Protein AF-0000000084653951 (afdb_homodimer)

Solvent-accessible surface area (backbone atoms only — not comparable to full-atom values): 10694 Å² total; per-residue (Å²): 113,64,66,54,44,32,49,71,74,54,22,77,70,63,69,69,48,72,42,55,50,50,48,52,52,44,42,50,29,46,23,50,24,45,43,27,46,52,52,22,75,45,40,79,51,66,70,61,22,50,53,31,44,50,52,20,52,52,32,48,52,50,34,49,55,52,50,51,51,34,51,75,68,59,53,41,58,86,81,60,61,42,56,60,53,46,55,50,23,50,53,46,33,50,47,51,51,57,60,68,73,105,111,66,68,55,42,30,48,70,75,54,21,78,69,62,71,69,47,71,42,56,50,50,49,51,52,42,43,50,29,46,22,49,24,46,43,27,46,53,52,21,75,47,40,82,52,66,69,60,24,51,51,31,43,50,52,19,53,53,31,49,53,51,36,49,55,50,50,52,50,34,50,77,67,58,54,40,60,86,79,60,60,43,57,61,53,46,55,51,23,50,52,45,31,51,48,51,51,57,58,69,73,102

Structure (mmCIF, N/CA/C/O backbone):
data_AF-0000000084653951-model_v1
#
loop_
_entity.id
_entity.type
_entity.pdbx_description
1 polymer 'Spore coat protein F'
#
loop_
_atom_site.group_PDB
_atom_site.id
_atom_site.type_symbol
_atom_site.label_atom_id
_atom_site.label_alt_id
_atom_site.label_comp_id
_atom_site.label_asym_id
_atom_site.label_entity_id
_atom_site.label_seq_id
_atom_site.pdbx_PDB_ins_code
_atom_site.Cartn_x
_atom_site.Cartn_y
_atom_site.Cartn_z
_atom_site.occupancy
_atom_site.B_iso_or_equiv
_atom_site.auth_seq_id
_atom_site.auth_comp_id
_atom_site.auth_asym_id
_atom_site.auth_atom_id
_atom_site.pdbx_PDB_model_num
ATOM 1 N N . MET A 1 1 ? -28.859 20.969 34.375 1 43.06 1 MET A N 1
ATOM 2 C CA . MET A 1 1 ? -28.547 19.859 33.469 1 43.06 1 MET A CA 1
ATOM 3 C C . MET A 1 1 ? -28.141 20.359 32.094 1 43.06 1 MET A C 1
ATOM 5 O O . MET A 1 1 ? -27.422 19.672 31.359 1 43.06 1 MET A O 1
ATOM 9 N N . ALA A 1 2 ? -28.766 21.469 31.625 1 53.59 2 ALA A N 1
ATOM 10 C CA . ALA A 1 2 ? -28.422 22.094 30.344 1 53.59 2 ALA A CA 1
ATOM 11 C C . ALA A 1 2 ? -26.984 22.625 30.344 1 53.59 2 ALA A C 1
ATOM 13 O O . ALA A 1 2 ? -26.281 22.531 29.344 1 53.59 2 ALA A O 1
ATOM 14 N N . SER A 1 3 ? -26.594 23.312 31.453 1 52.56 3 SER A N 1
ATOM 15 C CA . SER A 1 3 ? -25.25 23.875 31.5 1 52.56 3 SER A CA 1
ATOM 16 C C . SER A 1 3 ? -24.188 22.781 31.375 1 52.56 3 SER A C 1
ATOM 18 O O . SER A 1 3 ? -23.125 23.016 30.797 1 52.56 3 SER A O 1
ATOM 20 N N . ILE A 1 4 ? -24.297 21.609 32.062 1 50.41 4 ILE A N 1
ATOM 21 C CA . ILE A 1 4 ? -23.312 20.531 31.953 1 50.41 4 ILE A CA 1
ATOM 22 C C . ILE A 1 4 ? -23.359 19.953 30.547 1 50.41 4 ILE A C 1
ATOM 24 O O . ILE A 1 4 ? -22.312 19.703 29.938 1 50.41 4 ILE A O 1
ATOM 28 N N . LEU A 1 5 ? -24.516 19.641 30.125 1 51.78 5 LEU A N 1
ATOM 29 C CA . LEU A 1 5 ? -24.594 19.156 28.75 1 51.78 5 LEU A CA 1
ATOM 30 C C . LEU A 1 5 ? -23.969 20.156 27.781 1 51.78 5 LEU A C 1
ATOM 32 O O . LEU A 1 5 ? -23.266 19.766 26.844 1 51.78 5 LEU A O 1
ATOM 36 N N . GLU A 1 6 ? -24.391 21.438 27.906 1 54.22 6 GLU A N 1
ATOM 37 C CA . GLU A 1 6 ? -23.703 22.453 27.125 1 54.22 6 GLU A CA 1
ATOM 38 C C . GLU A 1 6 ? -22.203 22.422 27.359 1 54.22 6 GLU A C 1
ATOM 40 O O . GLU A 1 6 ? -21.406 22.578 26.438 1 54.22 6 GLU A O 1
ATOM 45 N N . ASN A 1 7 ? -21.656 22.422 28.531 1 50.72 7 ASN A N 1
ATOM 46 C CA . ASN A 1 7 ? -20.25 22.25 28.859 1 50.72 7 ASN A CA 1
ATOM 47 C C . ASN A 1 7 ? -19.719 20.906 28.344 1 50.72 7 ASN A C 1
ATOM 49 O O . ASN A 1 7 ? -18.562 20.812 27.953 1 50.72 7 ASN A O 1
ATOM 53 N N . ILE A 1 8 ? -20.203 19.766 28.547 1 50.25 8 ILE A N 1
ATOM 54 C CA . ILE A 1 8 ? -19.859 18.469 28 1 50.25 8 ILE A CA 1
ATOM 55 C C . ILE A 1 8 ? -20.156 18.422 26.5 1 50.25 8 ILE A C 1
ATOM 57 O O . ILE A 1 8 ? -19.359 17.938 25.703 1 50.25 8 ILE A O 1
ATOM 61 N N . PHE A 1 9 ? -21.328 18.422 26.031 1 52.56 9 PHE A N 1
ATOM 62 C CA . PHE A 1 9 ? -21.719 18.5 24.625 1 52.56 9 PHE A CA 1
ATOM 63 C C . PHE A 1 9 ? -21.469 19.891 24.062 1 52.56 9 PHE A C 1
ATOM 65 O O . PHE A 1 9 ? -21.297 20.062 22.859 1 52.56 9 PHE A O 1
ATOM 72 N N . GLY A 1 10 ? -21.984 20.984 24.609 1 46.31 10 GLY A N 1
ATOM 73 C CA . GLY A 1 10 ? -21.734 22.391 24.344 1 46.31 10 GLY A CA 1
ATOM 74 C C . GLY A 1 10 ? -20.297 22.797 24.625 1 46.31 10 GLY A C 1
ATOM 75 O O . GLY A 1 10 ? -20 24 24.766 1 46.31 10 GLY A O 1
ATOM 76 N N . GLY A 1 11 ? -19.641 22.125 25.75 1 44.22 11 GLY A N 1
ATOM 77 C CA . GLY A 1 11 ? -18.219 22.422 25.938 1 44.22 11 GLY A CA 1
ATOM 78 C C . GLY A 1 11 ? -17.516 22.859 24.672 1 44.22 11 GLY A C 1
ATOM 79 O O . GLY A 1 11 ? -17.969 22.547 23.562 1 44.22 11 GLY A O 1
ATOM 80 N N . ASN A 1 12 ? -16.891 24.016 24.656 1 42 12 ASN A N 1
ATOM 81 C CA . ASN A 1 12 ? -16.141 24.484 23.484 1 42 12 ASN A CA 1
ATOM 82 C C . ASN A 1 12 ? -15.656 23.328 22.641 1 42 12 ASN A C 1
ATOM 84 O O . ASN A 1 12 ? -14.695 22.641 23 1 42 12 ASN A O 1
ATOM 88 N N . ALA A 1 13 ? -16.438 22.375 22.281 1 47.81 13 ALA A N 1
ATOM 89 C CA . ALA A 1 13 ? -15.992 21.406 21.281 1 47.81 13 ALA A CA 1
ATOM 90 C C . ALA A 1 13 ? -14.828 21.953 20.469 1 47.81 13 ALA A C 1
ATOM 92 O O . ALA A 1 13 ? -15.008 22.828 19.625 1 47.81 13 ALA A O 1
ATOM 93 N N . ASN A 1 14 ? -13.859 22.328 21.156 1 53.56 14 ASN A N 1
ATOM 94 C CA . ASN A 1 14 ? -12.633 22.953 20.688 1 53.56 14 ASN A CA 1
ATOM 95 C C . ASN A 1 14 ? -12.336 22.578 19.234 1 53.56 14 ASN A C 1
ATOM 97 O O . ASN A 1 14 ? -12.336 21.391 18.875 1 53.56 14 ASN A O 1
ATOM 101 N N . LYS A 1 15 ? -12.969 23.422 18.312 1 66.19 15 LYS A N 1
ATOM 102 C CA . LYS A 1 15 ? -12.617 23.312 16.906 1 66.19 15 LYS A CA 1
ATOM 103 C C . LYS A 1 15 ? -11.242 22.672 16.734 1 66.19 15 LYS A C 1
ATOM 105 O O . LYS A 1 15 ? -10.281 23.062 17.406 1 66.19 15 LYS A O 1
ATOM 110 N N . PRO A 1 16 ? -11.391 21.359 16.297 1 72.94 16 PRO A N 1
ATOM 111 C CA . PRO A 1 16 ? -10.062 20.781 16.125 1 72.94 16 PRO A CA 1
ATOM 112 C C . PRO A 1 16 ? -9.047 21.781 15.57 1 72.94 16 PRO A C 1
ATOM 114 O O . PRO A 1 16 ? -9.414 22.672 14.805 1 72.94 16 PRO A O 1
ATOM 117 N N . THR A 1 17 ? -8.031 21.859 16.156 1 84.19 17 THR A N 1
ATOM 118 C CA . THR A 1 17 ? -6.949 22.688 15.633 1 84.19 17 THR A CA 1
ATOM 119 C C . THR A 1 17 ? -6.598 22.281 14.203 1 84.19 17 THR A C 1
ATOM 121 O O . THR A 1 17 ? -6.977 21.203 13.75 1 84.19 17 THR A O 1
ATOM 124 N N . ASP A 1 18 ? -6.07 23.141 13.43 1 86.25 18 ASP A N 1
ATOM 125 C CA . ASP A 1 18 ? -5.559 22.844 12.094 1 86.25 18 ASP A CA 1
ATOM 126 C C . ASP A 1 18 ? -4.66 21.609 12.117 1 86.25 18 ASP A C 1
ATOM 128 O O . ASP A 1 18 ? -4.691 20.781 11.195 1 86.25 18 ASP A O 1
ATOM 132 N N . GLU A 1 19 ? -3.977 21.469 13.195 1 84 19 GLU A N 1
ATOM 133 C CA . GLU A 1 19 ? -3.094 20.312 13.367 1 84 19 GLU A CA 1
ATOM 134 C C . GLU A 1 19 ? -3.893 19.016 13.445 1 84 19 GLU A C 1
ATOM 136 O O . GLU A 1 19 ? -3.533 18.016 12.812 1 84 19 GLU A O 1
ATOM 141 N N . THR A 1 20 ? -4.914 19.062 14.25 1 85 20 THR A N 1
ATOM 142 C CA . THR A 1 20 ? -5.742 17.875 14.414 1 85 20 THR A CA 1
ATOM 143 C C . THR A 1 20 ? -6.434 17.516 13.109 1 85 20 THR A C 1
ATOM 145 O O . THR A 1 20 ? -6.508 16.344 12.742 1 85 20 THR A O 1
ATOM 148 N N . ILE A 1 21 ? -6.883 18.422 12.367 1 88.56 21 ILE A N 1
ATOM 149 C CA . ILE A 1 21 ? -7.535 18.203 11.078 1 88.56 21 ILE A CA 1
ATOM 150 C C . ILE A 1 21 ? -6.527 17.656 10.078 1 88.56 21 ILE A C 1
ATOM 152 O O . ILE A 1 21 ? -6.805 16.672 9.383 1 88.56 21 ILE A O 1
ATOM 156 N N . ALA A 1 22 ? -5.348 18.25 10.023 1 87 22 ALA A N 1
ATOM 157 C CA . ALA A 1 22 ? -4.297 17.797 9.117 1 87 22 ALA A CA 1
ATOM 158 C C . ALA A 1 22 ? -3.924 16.344 9.383 1 87 22 ALA A C 1
ATOM 160 O O . ALA A 1 22 ? -3.84 15.539 8.445 1 87 22 ALA A O 1
ATOM 161 N N . TYR A 1 23 ? -3.797 16.047 10.625 1 83.5 23 TYR A N 1
ATOM 162 C CA . TYR A 1 23 ? -3.439 14.672 10.977 1 83.5 23 TYR A CA 1
ATOM 163 C C . TYR A 1 23 ? -4.527 13.695 10.555 1 83.5 23 TYR A C 1
ATOM 165 O O . TYR A 1 23 ? -4.238 12.617 10.031 1 83.5 23 TYR A O 1
ATOM 173 N N . SER A 1 24 ? -5.77 14.078 10.805 1 84.31 24 SER A N 1
ATOM 174 C CA . SER A 1 24 ? -6.891 13.211 10.453 1 84.31 24 SER A CA 1
ATOM 175 C C . SER A 1 24 ? -6.965 12.992 8.945 1 84.31 24 SER A C 1
ATOM 177 O O . SER A 1 24 ? -7.195 11.867 8.492 1 84.31 24 SER A O 1
ATOM 179 N N . LEU A 1 25 ? -6.758 14 8.219 1 89.19 25 LEU A N 1
ATOM 180 C CA . LEU A 1 25 ? -6.793 13.906 6.762 1 89.19 25 LEU A CA 1
ATOM 181 C C . LEU A 1 25 ? -5.641 13.047 6.246 1 89.19 25 LEU A C 1
ATOM 183 O O . LEU A 1 25 ? -5.824 12.227 5.344 1 89.19 25 LEU A O 1
ATOM 187 N N . LEU A 1 26 ? -4.465 13.219 6.82 1 88.81 26 LEU A N 1
ATOM 188 C CA . LEU A 1 26 ? -3.299 12.438 6.434 1 88.81 26 LEU A CA 1
ATOM 189 C C . LEU A 1 26 ? -3.492 10.969 6.781 1 88.81 26 LEU A C 1
ATOM 191 O O . LEU A 1 26 ? -3.217 10.086 5.957 1 88.81 26 LEU A O 1
ATOM 195 N N . ALA A 1 27 ? -3.969 10.758 7.961 1 84.31 27 ALA A N 1
ATOM 196 C CA . ALA A 1 27 ? -4.238 9.383 8.383 1 84.31 27 ALA A CA 1
ATOM 197 C C . ALA A 1 27 ? -5.273 8.727 7.473 1 84.31 27 ALA A C 1
ATOM 199 O O . ALA A 1 27 ? -5.125 7.562 7.09 1 84.31 27 ALA A O 1
ATOM 200 N N . GLY A 1 28 ? -6.34 9.445 7.156 1 85.94 28 GLY A N 1
ATOM 201 C CA . GLY A 1 28 ? -7.363 8.938 6.25 1 85.94 28 GLY A CA 1
ATOM 202 C C . GLY A 1 28 ? -6.828 8.609 4.871 1 85.94 28 GLY A C 1
ATOM 203 O O . GLY A 1 28 ? -7.148 7.562 4.305 1 85.94 28 GLY A O 1
ATOM 204 N N . ALA A 1 29 ? -6.043 9.492 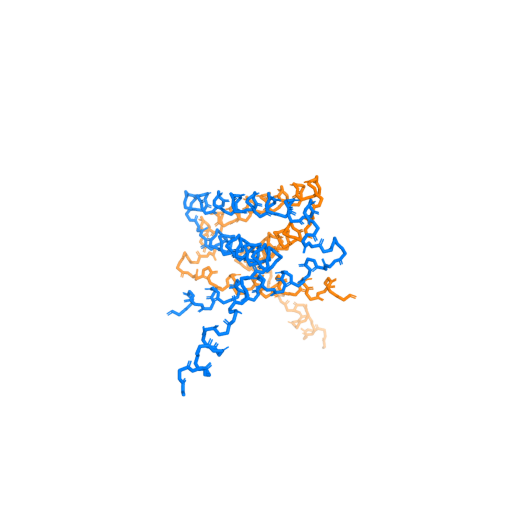4.328 1 91.12 29 ALA A N 1
ATOM 205 C CA . ALA A 1 29 ? -5.438 9.258 3.02 1 91.12 29 ALA A CA 1
ATOM 206 C C . ALA A 1 29 ? -4.5 8.055 3.059 1 91.12 29 ALA A C 1
ATOM 208 O O . ALA A 1 29 ? -4.496 7.227 2.141 1 91.12 29 ALA A O 1
ATOM 209 N N . ALA A 1 30 ? -3.717 7.949 4.102 1 87.94 30 ALA A N 1
ATOM 210 C CA . ALA A 1 30 ? -2.826 6.801 4.25 1 87.94 30 ALA A CA 1
ATOM 211 C C . ALA A 1 30 ? -3.615 5.5 4.316 1 87.94 30 ALA A C 1
ATOM 213 O O . ALA A 1 30 ? -3.248 4.512 3.676 1 87.94 30 ALA A O 1
ATOM 214 N N . ALA A 1 31 ? -4.652 5.48 5.027 1 84 31 ALA A N 1
ATOM 215 C CA . ALA A 1 31 ? -5.516 4.309 5.137 1 84 31 ALA A CA 1
ATOM 216 C C . ALA A 1 31 ? -6.133 3.951 3.787 1 84 31 ALA A C 1
ATOM 218 O O . ALA A 1 31 ? -6.176 2.779 3.408 1 84 31 ALA A O 1
ATOM 219 N N . ALA A 1 32 ? -6.613 4.926 3.102 1 89.69 32 ALA A N 1
ATOM 220 C CA . ALA A 1 32 ? -7.215 4.707 1.788 1 89.69 32 ALA A CA 1
ATOM 221 C C . ALA A 1 32 ? -6.195 4.137 0.807 1 89.69 32 ALA A C 1
ATOM 223 O O . ALA A 1 32 ? -6.496 3.193 0.071 1 89.69 32 ALA A O 1
ATOM 224 N N . ALA A 1 33 ? -4.941 4.715 0.769 1 92.75 33 ALA A N 1
ATOM 225 C CA . ALA A 1 33 ? -3.893 4.211 -0.113 1 92.75 33 ALA A CA 1
ATOM 226 C C . ALA A 1 33 ? -3.588 2.746 0.181 1 92.75 33 ALA A C 1
ATOM 228 O O . ALA A 1 33 ? -3.467 1.934 -0.739 1 92.75 33 ALA A O 1
ATOM 229 N N . THR A 1 34 ? -3.541 2.451 1.454 1 87.56 34 THR A N 1
ATOM 230 C CA . THR A 1 34 ? -3.271 1.079 1.87 1 87.56 34 THR A CA 1
ATOM 231 C C . THR A 1 34 ? -4.414 0.154 1.457 1 87.56 34 THR A C 1
ATOM 233 O O . THR A 1 34 ? -4.176 -0.949 0.959 1 87.56 34 THR A O 1
ATOM 236 N N . ALA A 1 35 ? -5.594 0.574 1.596 1 85.88 35 ALA A N 1
ATOM 237 C CA . ALA A 1 35 ? -6.762 -0.223 1.227 1 85.88 35 ALA A CA 1
ATOM 238 C C . ALA A 1 35 ? -6.793 -0.485 -0.277 1 85.88 35 ALA A C 1
ATOM 240 O O . ALA A 1 35 ? -7.043 -1.611 -0.711 1 85.88 35 ALA A O 1
ATOM 241 N N . TYR A 1 36 ? -6.551 0.573 -1.04 1 91.62 36 TYR A N 1
ATOM 242 C CA . TYR A 1 36 ? -6.559 0.407 -2.488 1 91.62 36 TYR A CA 1
ATOM 243 C C . TYR A 1 36 ? -5.414 -0.491 -2.941 1 91.62 36 TYR A C 1
ATOM 245 O O . TYR A 1 36 ? -5.574 -1.291 -3.867 1 91.62 36 TYR A O 1
ATOM 253 N N . LEU A 1 37 ? -4.227 -0.375 -2.303 1 92.56 37 LEU A N 1
ATOM 254 C CA . LEU A 1 37 ? -3.131 -1.282 -2.633 1 92.56 37 LEU A CA 1
ATOM 255 C C . LEU A 1 37 ? -3.518 -2.729 -2.348 1 92.56 37 LEU A C 1
ATOM 257 O O . LEU A 1 37 ? -3.318 -3.607 -3.189 1 92.56 37 LEU A O 1
ATOM 261 N N . THR A 1 38 ? -4.113 -2.943 -1.202 1 87.44 38 THR A N 1
ATOM 262 C CA . THR A 1 38 ? -4.531 -4.293 -0.836 1 87.44 38 THR A CA 1
ATOM 263 C C . THR A 1 38 ? -5.523 -4.848 -1.855 1 87.44 38 THR A C 1
ATOM 265 O O . THR A 1 38 ? -5.379 -5.98 -2.314 1 87.44 38 THR A O 1
ATOM 268 N N . ALA A 1 39 ? -6.52 -4.066 -2.229 1 88.69 39 ALA A N 1
ATOM 269 C CA . ALA A 1 39 ? -7.496 -4.473 -3.234 1 88.69 39 ALA A CA 1
ATOM 270 C C . ALA A 1 39 ? -6.82 -4.762 -4.57 1 88.69 39 ALA A C 1
ATOM 272 O O . ALA A 1 39 ? -7.199 -5.703 -5.273 1 88.69 39 ALA A O 1
ATOM 273 N N . THR A 1 40 ? -5.816 -3.943 -4.926 1 92.06 40 THR A N 1
ATOM 274 C CA . THR A 1 40 ? -5.062 -4.145 -6.16 1 92.06 40 THR A CA 1
ATOM 275 C C . THR A 1 40 ? -4.363 -5.5 -6.152 1 92.06 40 THR A C 1
ATOM 277 O O . THR A 1 40 ? -4.469 -6.266 -7.113 1 92.06 40 THR A O 1
ATOM 280 N N . LEU A 1 41 ? -3.762 -5.824 -5.078 1 88.19 41 LEU A N 1
ATOM 281 C CA . LEU A 1 41 ? -2.977 -7.043 -4.941 1 88.19 41 LEU A CA 1
ATOM 282 C C . LEU A 1 41 ? -3.881 -8.273 -4.891 1 88.19 41 LEU A C 1
ATOM 284 O O . LEU A 1 41 ? -3.447 -9.383 -5.203 1 88.19 41 LEU A O 1
ATOM 288 N N . ASP A 1 42 ? -5.152 -8.039 -4.629 1 85.38 42 ASP A N 1
ATOM 289 C CA . ASP A 1 42 ? -6.105 -9.141 -4.488 1 85.38 42 ASP A CA 1
ATOM 290 C C . ASP A 1 42 ? -6.863 -9.375 -5.793 1 85.38 42 ASP A C 1
ATOM 292 O O . ASP A 1 42 ? -7.637 -10.328 -5.902 1 85.38 42 ASP A O 1
ATOM 296 N N . THR A 1 43 ? -6.676 -8.508 -6.648 1 86.94 43 THR A N 1
ATOM 297 C CA . THR A 1 43 ? -7.445 -8.57 -7.887 1 86.94 43 THR A CA 1
ATOM 298 C C . THR A 1 43 ? -6.605 -9.164 -9.016 1 86.94 43 THR A C 1
ATOM 300 O O . THR A 1 43 ? -5.465 -8.742 -9.234 1 86.94 43 THR A O 1
ATOM 303 N N . VAL A 1 44 ? -7.188 -10.117 -9.727 1 82.5 44 VAL A N 1
ATOM 304 C CA . VAL A 1 44 ? -6.461 -10.773 -10.812 1 82.5 44 VAL A CA 1
ATOM 305 C C . VAL A 1 44 ? -6.922 -10.219 -12.156 1 82.5 44 VAL A C 1
ATOM 307 O O . VAL A 1 44 ? -6.219 -10.344 -13.164 1 82.5 44 VAL A O 1
ATOM 310 N N . THR A 1 45 ? -8.117 -9.602 -12.203 1 87.12 45 THR A N 1
ATOM 311 C CA . THR A 1 45 ? -8.609 -9 -13.438 1 87.12 45 THR A CA 1
ATOM 312 C C . THR A 1 45 ? -7.785 -7.77 -13.805 1 87.12 45 THR A C 1
ATOM 314 O O . THR A 1 45 ? -7.762 -6.785 -13.062 1 87.12 45 THR A O 1
ATOM 317 N N . PRO A 1 46 ? -7.188 -7.766 -15 1 90.19 46 PRO A N 1
ATOM 318 C CA . PRO A 1 46 ? -6.227 -6.715 -15.344 1 90.19 46 PRO A CA 1
ATOM 319 C C . PRO A 1 46 ? -6.852 -5.32 -15.344 1 90.19 46 PRO A C 1
ATOM 321 O O . PRO A 1 46 ? -6.238 -4.367 -14.859 1 90.19 46 PRO A O 1
ATOM 324 N N . GLU A 1 47 ? -8.016 -5.188 -15.875 1 93.94 47 GLU A N 1
ATOM 325 C CA . GLU A 1 47 ? -8.648 -3.873 -15.953 1 93.94 47 GLU A CA 1
ATOM 326 C C . GLU A 1 47 ? -8.984 -3.334 -14.57 1 93.94 47 GLU A C 1
ATOM 328 O O . GLU A 1 47 ? -8.758 -2.156 -14.281 1 93.94 47 GLU A O 1
ATOM 333 N N . LEU A 1 48 ? -9.562 -4.176 -13.75 1 93.25 48 LEU A N 1
ATOM 334 C CA . LEU A 1 48 ? -9.891 -3.773 -12.383 1 93.25 48 LEU A CA 1
ATOM 335 C C . LEU A 1 48 ? -8.625 -3.492 -11.578 1 93.25 48 LEU A C 1
ATOM 337 O O . LEU A 1 48 ? -8.578 -2.531 -10.805 1 93.25 48 LEU A O 1
ATOM 341 N N . ARG A 1 49 ? -7.605 -4.379 -11.711 1 93.12 49 ARG A N 1
ATOM 342 C CA . ARG A 1 49 ? -6.32 -4.18 -11.047 1 93.12 49 ARG A CA 1
ATOM 343 C C . ARG A 1 49 ? -5.727 -2.82 -11.398 1 93.12 49 ARG A C 1
ATOM 345 O O . ARG A 1 49 ? -5.258 -2.094 -10.523 1 93.12 49 ARG A O 1
ATOM 352 N N . ARG A 1 50 ? -5.758 -2.473 -12.664 1 95.38 50 ARG A N 1
ATOM 353 C CA . ARG A 1 50 ? -5.238 -1.189 -13.133 1 95.38 50 ARG A CA 1
ATOM 354 C C . ARG A 1 50 ? -6.016 -0.032 -12.516 1 95.38 50 ARG A C 1
ATOM 356 O O . ARG A 1 50 ? -5.426 0.958 -12.078 1 95.38 50 ARG A O 1
ATOM 363 N N . LEU A 1 51 ? -7.312 -0.141 -12.508 1 97.31 51 LEU A N 1
ATOM 364 C CA . LEU A 1 51 ? -8.164 0.907 -11.953 1 97.31 51 LEU A CA 1
ATOM 365 C C . LEU A 1 51 ? -7.859 1.119 -10.477 1 97.31 51 LEU A C 1
ATOM 367 O O . LEU A 1 51 ? -7.699 2.258 -10.023 1 97.31 51 LEU A O 1
ATOM 371 N N . LEU A 1 52 ? -7.797 0.039 -9.688 1 95.38 52 LEU A N 1
ATOM 372 C CA . LEU A 1 52 ? -7.5 0.106 -8.258 1 95.38 52 LEU A CA 1
ATOM 373 C C . LEU A 1 52 ? -6.113 0.693 -8.016 1 95.38 52 LEU A C 1
ATOM 375 O O . LEU A 1 52 ? -5.926 1.494 -7.098 1 95.38 52 LEU A O 1
ATOM 379 N N . ASN A 1 53 ? -5.113 0.324 -8.859 1 97 53 ASN A N 1
ATOM 380 C CA . ASN A 1 53 ? -3.779 0.901 -8.727 1 97 53 ASN A CA 1
ATOM 381 C C . ASN A 1 53 ? -3.779 2.395 -9.039 1 97 53 ASN A C 1
ATOM 383 O O . ASN A 1 53 ? -3.057 3.166 -8.406 1 97 53 ASN A O 1
ATOM 387 N N . ASP A 1 54 ? -4.582 2.803 -10.016 1 97.75 54 ASP A N 1
ATOM 388 C CA . ASP A 1 54 ? -4.715 4.227 -10.312 1 97.75 54 ASP A CA 1
ATOM 389 C C . ASP A 1 54 ? -5.273 4.988 -9.117 1 97.75 54 ASP A C 1
ATOM 391 O O . ASP A 1 54 ? -4.812 6.09 -8.805 1 97.75 54 ASP A O 1
ATOM 395 N N . TYR A 1 55 ? -6.262 4.445 -8.469 1 96.62 55 TYR A N 1
ATOM 396 C CA . TYR A 1 55 ? -6.793 5.062 -7.258 1 96.62 55 TYR A CA 1
ATOM 397 C C . TYR A 1 55 ? -5.727 5.129 -6.168 1 96.62 55 TYR A C 1
ATOM 399 O O . TYR A 1 55 ? -5.602 6.141 -5.473 1 96.62 55 TYR A O 1
ATOM 407 N N . THR A 1 56 ? -4.945 4.008 -5.926 1 96.38 56 THR A N 1
ATOM 408 C CA . THR A 1 56 ? -3.836 4.008 -4.977 1 96.38 56 THR A CA 1
ATOM 409 C C . THR A 1 56 ? -2.906 5.191 -5.234 1 96.38 56 THR A C 1
ATOM 411 O O . THR A 1 56 ? -2.625 5.977 -4.324 1 96.38 56 THR A O 1
ATOM 414 N N . ASN A 1 57 ? -2.533 5.367 -6.535 1 97.81 57 ASN A N 1
ATOM 415 C CA . ASN A 1 57 ? -1.595 6.426 -6.895 1 97.81 57 ASN A CA 1
ATOM 416 C C . ASN A 1 57 ? -2.203 7.809 -6.691 1 97.81 57 ASN A C 1
ATOM 418 O O . ASN A 1 57 ? -1.514 8.742 -6.27 1 97.81 57 ASN A O 1
ATOM 422 N N . GLN A 1 58 ? -3.471 7.957 -7.008 1 98 58 GLN A N 1
ATOM 423 C CA . GLN A 1 58 ? -4.152 9.227 -6.812 1 98 58 GLN A CA 1
ATOM 424 C C . GLN A 1 58 ? -4.172 9.625 -5.34 1 98 58 GLN A C 1
ATOM 426 O O . GLN A 1 58 ? -3.922 10.781 -4.996 1 98 58 GLN A O 1
ATOM 431 N N . VAL A 1 59 ? -4.457 8.672 -4.473 1 97.25 59 VAL A N 1
ATOM 432 C CA . VAL A 1 59 ? -4.523 8.93 -3.039 1 97.25 59 VAL A CA 1
ATOM 433 C C . VAL A 1 59 ? -3.125 9.242 -2.508 1 97.25 59 VAL A C 1
ATOM 435 O O . VAL A 1 59 ? -2.959 10.117 -1.652 1 97.25 59 VAL A O 1
ATOM 438 N N . ILE A 1 60 ? -2.043 8.562 -2.994 1 96.56 60 ILE A N 1
ATOM 439 C CA . ILE A 1 60 ? -0.666 8.844 -2.6 1 96.56 60 ILE A CA 1
ATOM 440 C C . ILE A 1 60 ? -0.317 10.289 -2.934 1 96.56 60 ILE A C 1
ATOM 442 O O . ILE A 1 60 ? 0.299 10.992 -2.127 1 96.56 60 ILE A O 1
ATOM 446 N N . LEU A 1 61 ? -0.723 10.727 -4.117 1 96.56 61 LEU A N 1
ATOM 447 C CA . LEU A 1 61 ? -0.465 12.102 -4.527 1 96.56 61 LEU A CA 1
ATOM 448 C C . LEU A 1 61 ? -1.181 13.086 -3.607 1 96.56 61 LEU A C 1
ATOM 450 O O . LEU A 1 61 ? -0.609 14.109 -3.221 1 96.56 61 LEU A O 1
ATOM 454 N N . GLN A 1 62 ? -2.443 12.805 -3.199 1 96.38 62 GLN A N 1
ATOM 455 C CA . GLN A 1 62 ? -3.197 13.625 -2.262 1 96.38 62 GLN A CA 1
ATOM 456 C C . GLN A 1 62 ? -2.504 13.688 -0.902 1 96.38 62 GLN A C 1
ATOM 458 O O . GLN A 1 62 ? -2.375 14.758 -0.312 1 96.38 62 GLN A O 1
ATOM 463 N N . HIS A 1 63 ? -2.07 12.547 -0.399 1 95.06 63 HIS A N 1
ATOM 464 C CA . HIS A 1 63 ? -1.335 12.469 0.858 1 95.06 63 HIS A CA 1
ATOM 465 C C . HIS A 1 63 ? -0.07 13.32 0.809 1 95.06 63 HIS A C 1
ATOM 467 O O . HIS A 1 63 ? 0.252 14.016 1.773 1 95.06 63 HIS A O 1
ATOM 473 N N . GLY A 1 64 ? 0.602 13.258 -0.352 1 93.38 64 GLY A N 1
ATOM 474 C CA . GLY A 1 64 ? 1.801 14.062 -0.52 1 93.38 64 GLY A CA 1
ATOM 475 C C . GLY A 1 64 ? 1.53 15.555 -0.466 1 93.38 64 GLY A C 1
ATOM 476 O O . GLY A 1 64 ? 2.26 16.297 0.191 1 93.38 64 GLY A O 1
ATOM 477 N N . ALA A 1 65 ? 0.509 15.969 -1.141 1 94.69 65 ALA A N 1
ATOM 478 C CA . ALA A 1 65 ? 0.143 17.391 -1.146 1 94.69 65 ALA A CA 1
ATOM 479 C C . ALA A 1 65 ? -0.238 17.859 0.254 1 94.69 65 ALA A C 1
ATOM 481 O O . ALA A 1 65 ? 0.166 18.938 0.682 1 94.69 65 ALA A O 1
ATOM 482 N N . LEU A 1 66 ? -0.97 17.031 0.955 1 93.5 66 LEU A N 1
ATOM 483 C CA . LEU A 1 66 ? -1.378 17.344 2.32 1 93.5 66 LEU A CA 1
ATOM 484 C C . LEU A 1 66 ? -0.171 17.391 3.25 1 93.5 66 LEU A C 1
ATOM 486 O O . LEU A 1 66 ? -0.088 18.266 4.117 1 93.5 66 LEU A O 1
ATOM 490 N N . SER A 1 67 ? 0.731 16.516 3.105 1 90.12 67 SER A N 1
ATOM 491 C CA . SER A 1 67 ? 1.944 16.469 3.916 1 90.12 67 SER A CA 1
ATOM 492 C C . SER A 1 67 ? 2.793 17.719 3.709 1 90.12 67 SER A C 1
ATOM 494 O O . SER A 1 67 ? 3.293 18.297 4.672 1 90.12 67 SER A O 1
ATOM 496 N N . LYS A 1 68 ? 2.924 18.062 2.465 1 90.56 68 LYS A N 1
ATOM 497 C CA . LYS A 1 68 ? 3.666 19.281 2.154 1 90.56 68 LYS A CA 1
ATOM 498 C C . LYS A 1 68 ? 3.037 20.484 2.826 1 90.56 68 LYS A C 1
ATOM 500 O O . LYS A 1 68 ? 3.736 21.297 3.443 1 90.56 68 LYS A O 1
ATOM 505 N N . LEU A 1 69 ? 1.763 20.594 2.719 1 92.25 69 LEU A N 1
ATOM 506 C CA . LEU A 1 69 ? 1.045 21.703 3.336 1 92.25 69 LEU A CA 1
ATOM 507 C C . LEU A 1 69 ? 1.247 21.703 4.848 1 92.25 69 LEU A C 1
ATOM 509 O O . LEU A 1 69 ? 1.506 22.75 5.441 1 92.25 69 LEU A O 1
ATOM 513 N N . ALA A 1 70 ? 1.09 20.547 5.465 1 90.38 70 ALA A N 1
ATOM 514 C CA . ALA A 1 70 ? 1.213 20.422 6.914 1 90.38 70 ALA A CA 1
ATOM 515 C C . ALA A 1 70 ? 2.596 20.859 7.391 1 90.38 70 ALA A C 1
ATOM 517 O O . ALA A 1 70 ? 2.723 21.516 8.422 1 90.38 70 ALA A O 1
ATOM 518 N N . VAL A 1 71 ? 3.639 20.531 6.691 1 86.62 71 VAL A N 1
ATOM 519 C CA . VAL A 1 71 ? 5.008 20.906 7.043 1 86.62 71 VAL A CA 1
ATOM 520 C C . VAL A 1 71 ? 5.195 22.406 6.871 1 86.62 71 VAL A C 1
ATOM 522 O O . VAL A 1 71 ? 5.766 23.062 7.738 1 86.62 71 VAL A O 1
ATOM 525 N N . GLU A 1 72 ? 4.68 22.922 5.773 1 89.81 72 GLU A N 1
ATOM 526 C CA . GLU A 1 72 ? 4.809 24.344 5.48 1 89.81 72 GLU A CA 1
ATOM 527 C C . GLU A 1 72 ? 4.113 25.203 6.547 1 89.81 72 GLU A C 1
ATOM 529 O O . GLU A 1 72 ? 4.594 26.281 6.898 1 89.81 72 GLU A O 1
ATOM 534 N N . LYS A 1 73 ? 3.1 24.672 7.148 1 92.06 73 LYS A N 1
ATOM 535 C CA . LYS A 1 73 ? 2.312 25.391 8.141 1 92.06 73 LYS A CA 1
ATOM 536 C C . LYS A 1 73 ? 2.791 25.078 9.555 1 92.06 73 LYS A C 1
ATOM 538 O O . LYS A 1 73 ? 2.242 25.594 10.531 1 92.06 73 LYS A O 1
ATOM 543 N N . ARG A 1 74 ? 3.721 24.172 9.695 1 86.5 74 ARG A N 1
ATOM 544 C CA . ARG A 1 74 ? 4.324 23.766 10.961 1 86.5 74 ARG A CA 1
ATOM 545 C C . ARG A 1 74 ? 3.301 23.078 11.859 1 86.5 74 ARG A C 1
ATOM 547 O O . ARG A 1 74 ? 3.291 23.281 13.07 1 86.5 74 ARG A O 1
ATOM 554 N N . TRP A 1 75 ? 2.346 22.469 11.172 1 85.12 75 TRP A N 1
ATOM 555 C CA . TRP A 1 75 ? 1.396 21.672 11.938 1 85.12 75 TRP A CA 1
ATOM 556 C C . TRP A 1 75 ? 2.035 20.359 12.406 1 85.12 75 TRP A C 1
ATOM 558 O O . TRP A 1 75 ? 1.517 19.703 13.305 1 85.12 75 TRP A O 1
ATOM 568 N N . PHE A 1 76 ? 3.035 20 11.789 1 69.44 76 PHE A N 1
ATOM 569 C CA . PHE A 1 76 ? 3.793 18.797 12.117 1 69.44 76 PHE A CA 1
ATOM 570 C C . PHE A 1 76 ? 5.262 19.125 12.344 1 69.44 76 PHE A C 1
ATOM 572 O O . PHE A 1 76 ? 5.809 20.031 11.695 1 69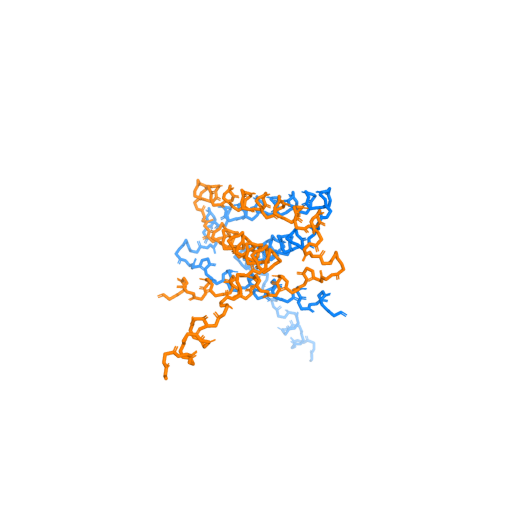.44 76 PHE A O 1
ATOM 579 N N . SER A 1 77 ? 5.656 18.703 13.633 1 61 77 SER A N 1
ATOM 580 C CA . SER A 1 77 ? 7.109 1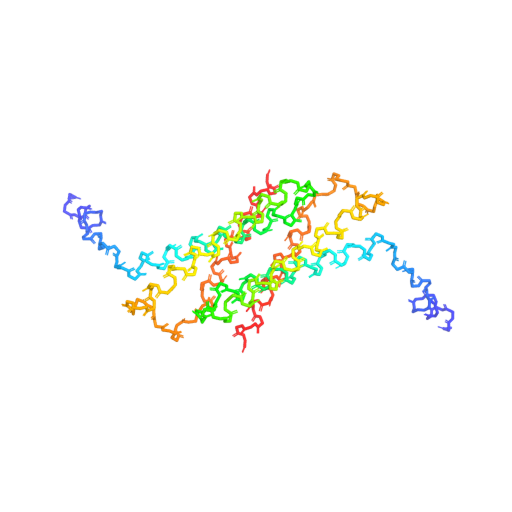8.812 13.703 1 61 77 SER A CA 1
ATOM 581 C C . SER A 1 77 ? 7.793 17.812 12.773 1 61 77 SER A C 1
ATOM 583 O O . SER A 1 77 ? 7.371 16.656 12.68 1 61 77 SER A O 1
ATOM 585 N N . PRO A 1 78 ? 8.516 18.359 11.891 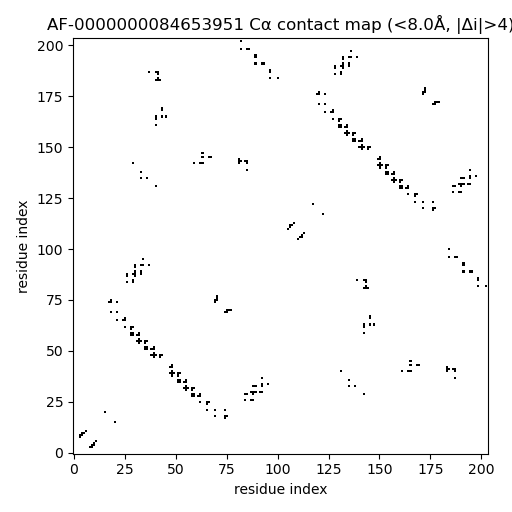1 52.09 78 PRO A N 1
ATOM 586 C CA . PRO A 1 78 ? 9.18 17.469 10.938 1 52.09 78 PRO A CA 1
ATOM 587 C C . PRO A 1 78 ? 9.734 16.203 11.602 1 52.09 78 PRO A C 1
ATOM 589 O O . PRO A 1 78 ? 9.859 15.164 10.953 1 52.09 78 PRO A O 1
ATOM 592 N N . TYR A 1 79 ? 10.195 16.531 12.914 1 47.12 79 TYR A N 1
ATOM 593 C CA . TYR A 1 79 ? 10.836 15.398 13.594 1 47.12 79 TYR A CA 1
ATOM 594 C C . TYR A 1 79 ? 9.789 14.438 14.141 1 47.12 79 TYR A C 1
ATOM 596 O O . TYR A 1 79 ? 10.133 13.391 14.695 1 47.12 79 TYR A O 1
ATOM 604 N N . GLU A 1 80 ? 8.602 14.781 14.344 1 52.03 80 GLU A N 1
ATOM 605 C CA . GLU A 1 80 ? 7.559 13.898 14.867 1 52.03 80 GLU A CA 1
ATOM 606 C C . GLU A 1 80 ? 7.223 12.789 13.867 1 52.03 80 GLU A C 1
ATOM 608 O O . GLU A 1 80 ? 7.086 13.047 12.672 1 52.03 80 GLU A O 1
ATOM 613 N N . SER A 1 81 ? 7.566 11.539 14.188 1 49.16 81 SER A N 1
ATOM 614 C CA . SER A 1 81 ? 7.844 10.312 13.445 1 49.16 81 SER A CA 1
ATOM 615 C C . SER A 1 81 ? 6.637 9.891 12.617 1 49.16 81 SER A C 1
ATOM 617 O O . SER A 1 81 ? 5.523 9.797 13.141 1 49.16 81 SER A O 1
ATOM 619 N N . PRO A 1 82 ? 6.555 10.055 11.312 1 48.78 82 PRO A N 1
ATOM 620 C CA . PRO A 1 82 ? 5.734 9.305 10.352 1 48.78 82 PRO A CA 1
ATOM 621 C C . PRO A 1 82 ? 5.379 7.906 10.844 1 48.78 82 PRO A C 1
ATOM 623 O O . PRO A 1 82 ? 4.371 7.336 10.414 1 48.78 82 PRO A O 1
ATOM 626 N N . ILE A 1 83 ? 6.082 7.492 11.875 1 49.5 83 ILE A N 1
ATOM 627 C CA . ILE A 1 83 ? 5.891 6.141 12.383 1 49.5 83 ILE A CA 1
ATOM 628 C C . ILE A 1 83 ? 4.492 6.008 12.984 1 49.5 83 ILE A C 1
ATOM 630 O O . ILE A 1 83 ? 3.814 5 12.773 1 49.5 83 ILE A O 1
ATOM 634 N N . LYS A 1 84 ? 4.156 7.059 13.734 1 52.69 84 LYS A N 1
ATOM 635 C CA . LYS A 1 84 ? 2.82 6.938 14.312 1 52.69 84 LYS A CA 1
ATOM 636 C C . LYS A 1 84 ? 1.753 6.879 13.227 1 52.69 84 LYS A C 1
ATOM 638 O O . LYS A 1 84 ? 0.78 6.129 13.344 1 52.69 84 LYS A O 1
ATOM 643 N N . GLN A 1 85 ? 1.968 7.629 12.242 1 54.53 85 GLN A N 1
ATOM 644 C CA . GLN A 1 85 ? 1.032 7.617 11.125 1 54.53 85 GLN A CA 1
ATOM 64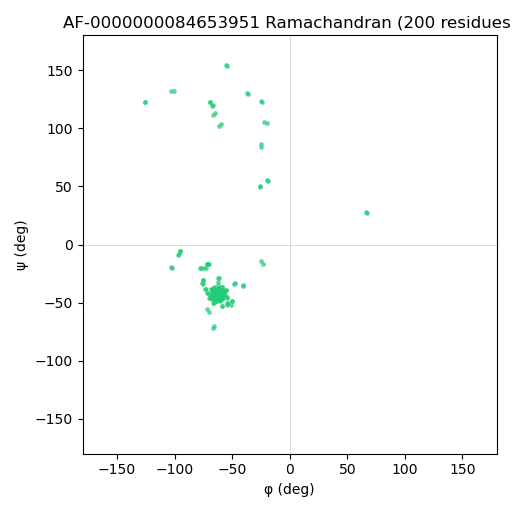5 C C . GLN A 1 85 ? 0.966 6.238 10.477 1 54.53 85 GLN A C 1
ATOM 647 O O . GLN A 1 85 ? -0.117 5.762 10.125 1 54.53 85 GLN A O 1
ATOM 652 N N . LEU A 1 86 ? 2.059 5.594 10.406 1 52.44 86 LEU A N 1
ATOM 653 C CA . LEU A 1 86 ? 2.133 4.277 9.781 1 52.44 86 LEU A CA 1
ATOM 654 C C . LEU A 1 86 ? 1.456 3.225 10.648 1 52.44 86 LEU A C 1
ATOM 656 O O . LEU A 1 86 ? 0.757 2.348 10.141 1 52.44 86 LEU A O 1
ATOM 660 N N . GLU A 1 87 ? 1.7 3.334 11.977 1 55.34 87 GLU A N 1
ATOM 661 C CA . GLU A 1 87 ? 1.029 2.428 12.898 1 55.34 87 GLU A CA 1
ATOM 662 C C . GLU A 1 87 ? -0.485 2.48 12.727 1 55.34 87 GLU A C 1
ATOM 664 O O . GLU A 1 87 ? -1.151 1.443 12.719 1 55.34 87 GLU A O 1
ATOM 669 N N . THR A 1 88 ? -0.891 3.652 12.523 1 54.03 88 THR A N 1
ATOM 670 C CA . THR A 1 88 ? -2.33 3.82 12.367 1 54.03 88 THR A CA 1
ATOM 671 C C . THR A 1 88 ? -2.787 3.281 11.008 1 54.03 88 THR A C 1
ATOM 673 O O . THR A 1 88 ? -3.828 2.627 10.914 1 54.03 88 THR A O 1
ATOM 676 N N . SER A 1 89 ? -2.045 3.477 10.031 1 53.84 89 SER A N 1
ATOM 677 C CA . SER A 1 89 ? -2.412 3.031 8.695 1 53.84 89 SER A CA 1
ATOM 678 C C . SER A 1 89 ? -2.439 1.508 8.609 1 53.84 89 SER A C 1
ATOM 680 O O . SER A 1 89 ? -3.344 0.933 7.996 1 53.84 89 SER A O 1
ATOM 682 N N . ILE A 1 90 ? -1.546 0.954 9.219 1 54.97 90 ILE A N 1
ATOM 683 C CA . ILE A 1 90 ? -1.482 -0.503 9.227 1 54.97 90 ILE A CA 1
ATOM 684 C C . ILE A 1 90 ? -2.664 -1.067 10.008 1 54.97 90 ILE A C 1
ATOM 686 O O . ILE A 1 90 ? -3.299 -2.033 9.578 1 54.97 90 ILE A O 1
ATOM 690 N N . SER A 1 91 ? -2.838 -0.503 11.055 1 56.72 91 SER A N 1
ATOM 691 C CA . SER A 1 91 ? -3.984 -0.926 11.852 1 56.72 91 SER A CA 1
ATOM 692 C C . SER A 1 91 ? -5.281 -0.8 11.062 1 56.72 91 SER A C 1
ATOM 694 O O . SER A 1 91 ? -6.148 -1.677 11.133 1 56.72 91 SER A O 1
ATOM 696 N N . ASN A 1 92 ? -5.414 0.228 10.328 1 51.16 92 ASN A N 1
ATOM 697 C CA . ASN A 1 92 ? -6.602 0.431 9.508 1 51.16 92 ASN A CA 1
ATOM 698 C C . ASN A 1 92 ? -6.664 -0.568 8.352 1 51.16 92 ASN A C 1
ATOM 700 O O . ASN A 1 92 ? -7.73 -1.104 8.047 1 51.16 92 ASN A O 1
ATOM 704 N N . ALA A 1 93 ? -5.586 -0.722 7.719 1 52.47 93 ALA A N 1
ATOM 705 C CA . ALA A 1 93 ? -5.543 -1.707 6.641 1 52.47 93 ALA A CA 1
ATOM 706 C C . ALA A 1 93 ? -5.898 -3.1 7.156 1 52.47 93 ALA A C 1
ATOM 708 O O . ALA A 1 93 ? -6.629 -3.844 6.496 1 52.47 93 ALA A O 1
ATOM 709 N N . GLN A 1 94 ? -5.391 -3.424 8.258 1 55.62 94 GLN A N 1
ATOM 710 C CA . GLN A 1 94 ? -5.75 -4.676 8.914 1 55.62 94 GLN A CA 1
ATOM 711 C C . GLN A 1 94 ? -7.258 -4.762 9.141 1 55.62 94 GLN A C 1
ATOM 713 O O . GLN A 1 94 ? -7.863 -5.816 8.93 1 55.62 94 GLN A O 1
ATOM 718 N N . SER A 1 95 ? -7.715 -3.74 9.539 1 53.38 95 SER A N 1
ATOM 719 C CA . SER A 1 95 ? -9.156 -3.701 9.789 1 53.38 95 SER A CA 1
ATOM 720 C C . SER A 1 95 ? -9.945 -3.871 8.5 1 53.38 95 SER A C 1
ATOM 722 O O . SER A 1 95 ? -10.984 -4.527 8.484 1 53.38 95 SER A O 1
ATOM 724 N N . VAL A 1 96 ? -9.555 -3.318 7.562 1 49.91 96 VAL A N 1
ATOM 725 C CA . VAL A 1 96 ? -10.242 -3.43 6.277 1 49.91 96 VAL A CA 1
ATOM 726 C C . VAL A 1 96 ? -10.203 -4.879 5.793 1 49.91 96 VAL A C 1
ATOM 728 O O . VAL A 1 96 ? -11.203 -5.402 5.301 1 49.91 96 VAL A O 1
ATOM 731 N N . ILE A 1 97 ? -9.156 -5.469 5.953 1 49 97 ILE A N 1
ATOM 732 C CA . ILE A 1 97 ? -8.992 -6.867 5.562 1 49 97 ILE A CA 1
ATOM 733 C C . ILE A 1 97 ? -9.922 -7.742 6.398 1 49 97 ILE A C 1
ATOM 735 O O . ILE A 1 97 ? -10.609 -8.625 5.867 1 49 97 ILE A O 1
ATOM 739 N N . GLU A 1 98 ? -9.883 -7.543 7.586 1 54.16 98 GLU A N 1
ATOM 740 C CA . GLU A 1 98 ? -10.734 -8.312 8.484 1 54.16 98 GLU A CA 1
ATOM 741 C C . GLU A 1 98 ? -12.211 -8.125 8.133 1 54.16 98 GLU A C 1
ATOM 743 O O . GLU A 1 98 ? -12.984 -9.086 8.164 1 54.16 98 GLU A O 1
ATOM 748 N N . ASN A 1 99 ? -12.539 -6.992 7.758 1 50.47 99 ASN A N 1
ATOM 749 C CA . ASN A 1 99 ? -13.93 -6.707 7.418 1 50.47 99 ASN A CA 1
ATOM 750 C C . ASN A 1 99 ? -14.305 -7.301 6.062 1 50.47 99 ASN A C 1
ATOM 752 O O . ASN A 1 99 ? -15.469 -7.641 5.832 1 50.47 99 ASN A O 1
ATOM 756 N N . SER A 1 100 ? -13.469 -7.32 5.277 1 43.84 100 SER A N 1
ATOM 757 C CA . SER A 1 100 ? -13.766 -7.879 3.961 1 43.84 100 SER A CA 1
ATOM 758 C C . SER A 1 100 ? -13.828 -9.398 4.008 1 43.84 100 SER A C 1
ATOM 760 O O . SER A 1 100 ? -14.477 -10.023 3.162 1 43.84 100 SER A O 1
ATOM 762 N N . ALA A 1 101 ? -13.102 -10.055 4.863 1 45.06 101 ALA A N 1
ATOM 763 C CA . ALA A 1 101 ? -13.141 -11.5 5.086 1 45.06 101 ALA A CA 1
ATOM 764 C C . ALA A 1 101 ? -14.438 -11.914 5.773 1 45.06 101 ALA A C 1
ATOM 766 O O . ALA A 1 101 ? -14.773 -13.102 5.812 1 45.06 101 ALA A O 1
ATOM 767 N N . GLN A 1 102 ? -15.117 -11.102 6.316 1 43.91 102 GLN A N 1
ATOM 768 C CA . GLN A 1 102 ? -16.422 -11.438 6.887 1 43.91 102 GLN A CA 1
ATOM 769 C C . GLN A 1 102 ? -17.5 -11.453 5.809 1 43.91 102 GLN A C 1
ATOM 771 O O . GLN A 1 102 ? -18.406 -12.289 5.848 1 43.91 102 GLN A O 1
ATOM 776 N N . MET B 1 1 ? 21.766 -44.562 9.812 1 41.84 1 MET B N 1
ATOM 777 C CA . MET B 1 1 ? 21.625 -43.156 10.195 1 41.84 1 MET B CA 1
ATOM 778 C C . MET B 1 1 ? 21.672 -42.25 8.961 1 41.84 1 MET B C 1
ATOM 780 O O . MET B 1 1 ? 21.094 -41.156 8.977 1 41.84 1 MET B O 1
ATOM 784 N N . ALA B 1 2 ? 22.5 -42.625 7.961 1 51.66 2 ALA B N 1
ATOM 785 C CA . ALA B 1 2 ? 22.578 -41.875 6.707 1 51.66 2 ALA B CA 1
ATOM 786 C C . ALA B 1 2 ? 21.234 -41.938 5.965 1 51.66 2 ALA B C 1
ATOM 788 O O . ALA B 1 2 ? 20.828 -40.938 5.355 1 51.66 2 ALA B O 1
ATOM 789 N N . SER B 1 3 ? 20.609 -43.156 5.895 1 51.47 3 SER B N 1
ATOM 790 C CA . SER B 1 3 ? 19.359 -43.25 5.152 1 51.47 3 SER B CA 1
ATOM 791 C C . SER B 1 3 ? 18.281 -42.344 5.758 1 51.47 3 SER B C 1
ATOM 793 O O . SER B 1 3 ? 17.438 -41.812 5.035 1 51.47 3 SER B O 1
ATOM 795 N N . ILE B 1 4 ? 18.094 -42.281 7.113 1 49.59 4 ILE B N 1
ATOM 796 C CA . ILE B 1 4 ? 17.094 -41.406 7.715 1 49.59 4 ILE B CA 1
ATOM 797 C C . ILE B 1 4 ? 17.453 -39.938 7.477 1 49.59 4 ILE B C 1
ATOM 799 O O . ILE B 1 4 ? 16.609 -39.125 7.137 1 49.59 4 ILE B O 1
ATOM 803 N N . LEU B 1 5 ? 18.672 -39.594 7.789 1 50.91 5 LEU B N 1
ATOM 804 C CA . LEU B 1 5 ? 19.078 -38.219 7.488 1 50.91 5 LEU B CA 1
ATOM 805 C C . LEU B 1 5 ? 18.844 -37.906 6.016 1 50.91 5 LEU B C 1
ATOM 807 O O . LEU B 1 5 ? 18.375 -36.812 5.684 1 50.91 5 LEU B O 1
ATOM 811 N N . GLU B 1 6 ? 19.344 -38.75 5.109 1 53.62 6 GLU B N 1
ATOM 812 C CA . GLU B 1 6 ? 18.984 -38.594 3.705 1 53.62 6 GLU B CA 1
ATOM 813 C C . GLU B 1 6 ? 17.469 -38.5 3.521 1 53.62 6 GLU B C 1
ATOM 815 O O . GLU B 1 6 ? 16.969 -37.688 2.734 1 53.62 6 GLU B O 1
ATOM 820 N N . ASN B 1 7 ? 16.641 -39.375 4.008 1 50.47 7 ASN B N 1
ATOM 821 C CA . ASN B 1 7 ? 15.188 -39.281 4.008 1 50.47 7 ASN B CA 1
ATOM 822 C C . ASN B 1 7 ? 14.695 -38.031 4.73 1 50.47 7 ASN B C 1
ATOM 824 O O . ASN B 1 7 ? 13.672 -37.469 4.352 1 50.47 7 ASN B O 1
ATOM 828 N N . ILE B 1 8 ? 14.992 -37.656 5.875 1 49.72 8 ILE B N 1
ATOM 829 C CA . ILE B 1 8 ? 14.664 -36.438 6.598 1 49.72 8 ILE B CA 1
ATOM 830 C C . ILE B 1 8 ? 15.352 -35.25 5.934 1 49.72 8 ILE B C 1
ATOM 832 O O . ILE B 1 8 ? 14.742 -34.188 5.754 1 49.72 8 ILE B O 1
ATOM 836 N N . PHE B 1 9 ? 16.609 -35 5.961 1 52.22 9 PHE B N 1
ATOM 837 C CA . PHE B 1 9 ? 17.375 -33.969 5.273 1 52.22 9 PHE B CA 1
ATOM 838 C C . PHE B 1 9 ? 17.438 -34.25 3.777 1 52.22 9 PHE B C 1
ATOM 840 O O . PHE B 1 9 ? 17.625 -33.344 2.973 1 52.22 9 PHE B O 1
ATOM 847 N N .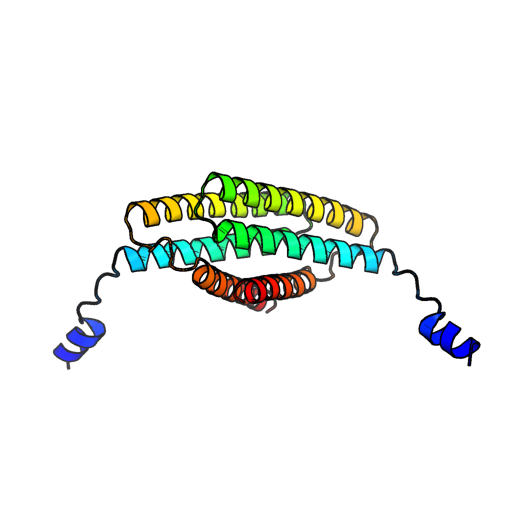 GLY B 1 10 ? 17.938 -35.375 3.252 1 45.5 10 GLY B N 1
ATOM 848 C CA . GLY B 1 10 ? 17.922 -35.906 1.91 1 45.5 10 GLY B CA 1
ATOM 849 C C . GLY B 1 10 ? 16.516 -36.188 1.386 1 45.5 10 GLY B C 1
ATOM 850 O O . GLY B 1 10 ? 16.328 -36.938 0.44 1 45.5 10 GLY B O 1
ATOM 851 N N . GLY B 1 11 ? 15.539 -36.594 2.383 1 44.03 11 GLY B N 1
ATOM 852 C CA . GLY B 1 11 ? 14.156 -36.719 1.934 1 44.03 11 GLY B CA 1
ATOM 853 C C . GLY B 1 11 ? 13.859 -35.875 0.706 1 44.03 11 GLY B C 1
ATOM 854 O O . GLY B 1 11 ? 14.562 -34.906 0.418 1 44.03 11 GLY B O 1
ATOM 855 N N . ASN B 1 12 ? 13.398 -36.469 -0.401 1 41.72 12 ASN B N 1
ATOM 856 C CA . ASN B 1 12 ? 13.062 -35.719 -1.606 1 41.72 12 ASN B CA 1
ATOM 857 C C . ASN B 1 12 ? 12.695 -34.281 -1.284 1 41.72 12 ASN B C 1
ATOM 859 O O . ASN B 1 12 ? 11.602 -34 -0.78 1 41.72 12 ASN B O 1
ATOM 863 N N . ALA B 1 13 ? 13.445 -33.562 -0.55 1 47.56 13 ALA B N 1
ATOM 864 C CA . ALA B 1 13 ? 13.203 -32.125 -0.424 1 47.56 13 ALA B CA 1
ATOM 865 C C . ALA B 1 13 ? 12.328 -31.609 -1.57 1 47.56 13 ALA B C 1
ATOM 867 O O . ALA B 1 13 ? 12.789 -31.516 -2.709 1 47.56 13 ALA B O 1
ATOM 868 N N . ASN B 1 14 ? 11.258 -32.219 -1.688 1 52.53 14 ASN B N 1
ATOM 869 C CA . ASN B 1 14 ? 10.242 -32.062 -2.721 1 52.53 14 ASN B CA 1
ATOM 870 C C . ASN B 1 14 ? 10.289 -30.688 -3.348 1 52.53 14 ASN B C 1
ATOM 872 O O . ASN B 1 14 ? 10.242 -29.672 -2.641 1 52.53 14 ASN B O 1
ATOM 876 N N . LYS B 1 15 ? 11.25 -30.562 -4.387 1 65.12 15 LYS B N 1
ATOM 877 C CA . LYS B 1 15 ? 11.227 -29.359 -5.211 1 65.12 15 LYS B CA 1
ATOM 878 C C . LYS B 1 15 ? 9.875 -28.656 -5.133 1 65.12 15 LYS B C 1
ATOM 880 O O . LYS B 1 15 ? 8.836 -29.297 -5.277 1 65.12 15 LYS B O 1
ATOM 885 N N . PRO B 1 16 ? 9.984 -27.531 -4.324 1 72.06 16 PRO B N 1
ATOM 886 C CA . PRO B 1 16 ? 8.68 -26.875 -4.297 1 72.06 16 PRO B CA 1
ATOM 887 C C . PRO B 1 16 ? 7.949 -26.953 -5.637 1 72.06 16 PRO B C 1
ATOM 889 O O . PRO B 1 16 ? 8.586 -26.953 -6.691 1 72.06 16 PRO B O 1
ATOM 892 N N . THR B 1 17 ? 6.828 -27.344 -5.602 1 84.25 17 THR B N 1
ATOM 893 C CA . THR B 1 17 ? 6.008 -27.328 -6.805 1 84.25 17 THR B CA 1
ATOM 894 C C . THR B 1 17 ? 5.961 -25.938 -7.414 1 84.25 17 THR B C 1
ATOM 896 O O . THR B 1 17 ? 6.316 -24.953 -6.758 1 84.25 17 THR B O 1
ATOM 899 N N . ASP B 1 18 ? 5.758 -25.812 -8.664 1 86.19 18 ASP B N 1
ATOM 900 C CA . ASP B 1 18 ? 5.551 -24.531 -9.328 1 86.19 18 ASP B CA 1
ATOM 901 C C . ASP B 1 18 ? 4.535 -23.688 -8.57 1 86.19 18 ASP B C 1
ATOM 903 O O . ASP B 1 18 ? 4.691 -22.469 -8.469 1 86.19 18 ASP B O 1
ATOM 907 N N . GLU B 1 19 ? 3.605 -24.344 -7.992 1 84.19 19 GLU B N 1
ATOM 908 C CA . GLU B 1 19 ? 2.582 -23.656 -7.211 1 84.19 19 GLU B CA 1
ATOM 909 C C . GLU B 1 19 ? 3.18 -23.016 -5.969 1 84.19 19 GLU B C 1
ATOM 911 O O . GLU B 1 19 ? 2.869 -21.859 -5.652 1 84.19 19 GLU B O 1
ATOM 916 N N . THR B 1 20 ? 3.98 -23.781 -5.289 1 85.06 20 THR B N 1
ATOM 917 C CA . THR B 1 20 ? 4.598 -23.266 -4.07 1 85.06 20 THR B CA 1
ATOM 918 C C . THR 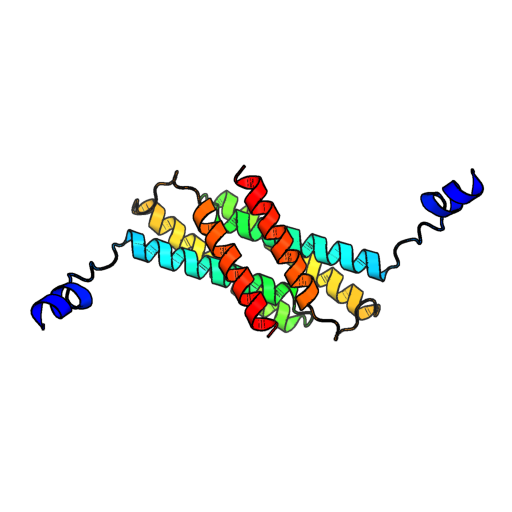B 1 20 ? 5.539 -22.109 -4.391 1 85.06 20 THR B C 1
ATOM 920 O O . THR B 1 20 ? 5.562 -21.094 -3.67 1 85.06 20 THR B O 1
ATOM 923 N N . ILE B 1 21 ? 6.266 -22.156 -5.426 1 88.62 21 ILE B N 1
ATOM 924 C CA . ILE B 1 21 ? 7.18 -21.094 -5.848 1 88.62 21 ILE B CA 1
ATOM 925 C C . ILE B 1 21 ? 6.387 -19.859 -6.25 1 88.62 21 ILE B C 1
ATOM 927 O O . ILE B 1 21 ? 6.703 -18.734 -5.824 1 88.62 21 ILE B O 1
ATOM 931 N N . ALA B 1 22 ? 5.32 -20.047 -7.02 1 87 22 ALA B N 1
ATOM 932 C CA . ALA B 1 22 ? 4.477 -18.938 -7.461 1 87 22 ALA B CA 1
ATOM 933 C C . ALA B 1 22 ? 3.881 -18.203 -6.266 1 87 22 ALA B C 1
ATOM 935 O O . ALA B 1 22 ? 3.926 -16.969 -6.207 1 87 22 ALA B O 1
ATOM 936 N N . TYR B 1 23 ? 3.422 -18.953 -5.34 1 83.44 23 TYR B N 1
ATOM 937 C CA . TYR B 1 23 ? 2.83 -18.344 -4.156 1 83.44 23 TYR B CA 1
ATOM 938 C C . TYR B 1 23 ? 3.867 -17.531 -3.383 1 83.44 23 TYR B C 1
ATOM 940 O O . TYR B 1 23 ? 3.586 -16.422 -2.926 1 83.44 23 TYR B O 1
ATOM 948 N N . SER B 1 24 ? 5.043 -18.109 -3.234 1 84.38 24 SER B N 1
ATOM 949 C CA . SER B 1 24 ? 6.105 -17.438 -2.498 1 84.38 24 SER B CA 1
ATOM 950 C C . SER B 1 24 ? 6.516 -16.141 -3.189 1 84.38 24 SER B C 1
ATOM 952 O O . SER B 1 24 ? 6.719 -15.109 -2.533 1 84.38 24 SER B O 1
ATOM 954 N N . LEU B 1 25 ? 6.613 -16.172 -4.449 1 89.12 25 LEU B N 1
ATOM 955 C CA . LEU B 1 25 ? 6.988 -14.992 -5.219 1 89.12 25 LEU B CA 1
ATOM 956 C C . LEU B 1 25 ? 5.898 -13.93 -5.141 1 89.12 25 LEU B C 1
ATOM 958 O O . LEU B 1 25 ? 6.199 -12.742 -4.988 1 89.12 25 LEU B O 1
ATOM 962 N N . LEU B 1 26 ? 4.656 -14.352 -5.223 1 89.06 26 LEU B N 1
ATOM 963 C CA . LEU B 1 26 ? 3.533 -13.422 -5.125 1 89.06 26 LEU B CA 1
ATOM 964 C C . LEU B 1 26 ? 3.461 -12.797 -3.736 1 89.06 26 LEU B C 1
ATOM 966 O O . LEU B 1 26 ? 3.289 -11.586 -3.607 1 89.06 26 LEU B O 1
ATOM 970 N N . ALA B 1 27 ? 3.605 -13.633 -2.756 1 84.31 27 ALA B N 1
ATOM 971 C CA . ALA B 1 27 ? 3.602 -13.133 -1.384 1 84.31 27 ALA B CA 1
ATOM 972 C C . ALA B 1 27 ? 4.742 -12.141 -1.156 1 84.31 27 ALA B C 1
ATOM 974 O O . ALA B 1 27 ? 4.555 -11.109 -0.516 1 84.31 27 ALA B O 1
ATOM 975 N N . GLY B 1 28 ? 5.934 -12.477 -1.653 1 86 28 GLY B N 1
ATOM 976 C CA . GLY B 1 28 ? 7.074 -11.578 -1.544 1 86 28 GLY B CA 1
ATOM 977 C C . GLY B 1 28 ? 6.855 -10.242 -2.229 1 86 28 GLY B C 1
ATOM 978 O O . GLY B 1 28 ? 7.176 -9.195 -1.67 1 86 28 GLY B O 1
ATOM 979 N N . ALA B 1 29 ? 6.34 -10.281 -3.406 1 91.31 29 ALA B N 1
ATOM 980 C CA . ALA B 1 29 ? 6.043 -9.055 -4.137 1 91.31 29 ALA B CA 1
ATOM 981 C C . ALA B 1 29 ? 4.984 -8.227 -3.408 1 91.31 29 ALA B C 1
ATOM 983 O O . ALA B 1 29 ? 5.105 -7 -3.314 1 91.31 29 ALA B O 1
ATOM 984 N N . ALA B 1 30 ? 3.965 -8.875 -2.914 1 87.94 30 ALA B N 1
ATOM 985 C CA . ALA B 1 30 ? 2.936 -8.172 -2.152 1 87.94 30 ALA B CA 1
ATOM 986 C C . ALA B 1 30 ? 3.527 -7.504 -0.917 1 87.94 30 ALA B C 1
ATOM 988 O O . ALA B 1 30 ? 3.211 -6.352 -0.619 1 87.94 30 ALA B O 1
ATOM 989 N N . ALA B 1 31 ? 4.355 -8.164 -0.241 1 83.88 31 ALA B N 1
ATOM 990 C CA . ALA B 1 31 ? 5.016 -7.617 0.941 1 83.88 31 ALA B CA 1
ATOM 991 C C . ALA B 1 31 ? 5.895 -6.422 0.576 1 83.88 31 ALA B C 1
ATOM 993 O O . ALA B 1 31 ? 5.895 -5.406 1.273 1 83.88 31 ALA B O 1
ATOM 994 N N . ALA B 1 32 ? 6.637 -6.551 -0.47 1 89.56 32 ALA B N 1
ATOM 995 C CA . ALA B 1 32 ? 7.508 -5.469 -0.923 1 89.56 32 ALA B CA 1
ATOM 996 C C . ALA B 1 32 ? 6.695 -4.234 -1.306 1 89.56 32 ALA B C 1
ATOM 998 O O . ALA B 1 32 ? 7.051 -3.113 -0.935 1 89.56 32 ALA B O 1
ATOM 999 N N . ALA B 1 33 ? 5.566 -4.43 -2.078 1 92.69 33 ALA B N 1
ATOM 1000 C CA . ALA B 1 33 ? 4.707 -3.311 -2.459 1 92.69 33 ALA B CA 1
ATOM 1001 C C . ALA B 1 33 ? 4.172 -2.588 -1.228 1 92.69 33 ALA B C 1
ATOM 1003 O O . ALA B 1 33 ? 4.184 -1.355 -1.168 1 92.69 33 ALA B O 1
ATOM 1004 N N . THR B 1 34 ? 3.779 -3.381 -0.27 1 87.44 34 THR B N 1
ATOM 1005 C CA . THR B 1 34 ? 3.258 -2.816 0.971 1 87.44 34 THR B CA 1
ATOM 1006 C C . THR B 1 34 ? 4.348 -2.055 1.718 1 87.44 34 THR B C 1
ATOM 1008 O O . THR B 1 34 ? 4.113 -0.954 2.219 1 87.44 34 THR B O 1
ATOM 1011 N N . ALA B 1 35 ? 5.504 -2.562 1.758 1 85.88 35 ALA B N 1
ATOM 1012 C CA . ALA B 1 35 ? 6.625 -1.919 2.438 1 85.88 35 ALA B CA 1
ATOM 1013 C C . ALA B 1 35 ? 6.992 -0.598 1.768 1 85.88 35 ALA B C 1
ATOM 1015 O O . ALA B 1 35 ? 7.207 0.41 2.443 1 85.88 35 ALA B O 1
ATOM 1016 N N . TYR B 1 36 ? 7.062 -0.635 0.445 1 91.56 36 TYR B N 1
ATOM 1017 C CA . TYR B 1 36 ? 7.402 0.585 -0.277 1 91.56 36 TYR B CA 1
ATOM 1018 C C . TYR B 1 36 ? 6.309 1.633 -0.125 1 91.56 36 TYR B C 1
ATOM 1020 O O . TYR B 1 36 ? 6.594 2.828 -0.014 1 91.56 36 TYR B O 1
ATOM 1028 N N . LEU B 1 37 ? 5.012 1.201 -0.116 1 92.5 37 LEU B N 1
ATOM 1029 C CA . LEU B 1 37 ? 3.932 2.15 0.128 1 92.5 37 LEU B CA 1
ATOM 1030 C C . LEU B 1 37 ? 4.07 2.785 1.509 1 92.5 37 LEU B C 1
ATOM 1032 O O . LEU B 1 37 ? 3.98 4.008 1.646 1 92.5 37 LEU B O 1
ATOM 1036 N N . THR B 1 38 ? 4.352 1.964 2.482 1 87.25 38 THR B N 1
ATOM 1037 C CA . THR B 1 38 ? 4.508 2.469 3.842 1 87.25 38 THR B CA 1
ATOM 1038 C C . THR B 1 38 ? 5.648 3.48 3.914 1 87.25 38 THR B C 1
ATOM 1040 O O . THR B 1 38 ? 5.492 4.559 4.492 1 87.25 38 THR B O 1
ATOM 1043 N N . ALA B 1 39 ? 6.785 3.172 3.324 1 88.62 39 ALA B N 1
ATOM 1044 C CA . ALA B 1 39 ? 7.926 4.082 3.289 1 88.62 39 ALA B CA 1
ATOM 1045 C C . ALA B 1 39 ? 7.57 5.379 2.564 1 88.62 39 ALA B C 1
ATOM 1047 O O . ALA B 1 39 ? 7.996 6.461 2.971 1 88.62 39 ALA B O 1
ATOM 1048 N N . THR B 1 40 ? 6.777 5.273 1.492 1 92 40 THR B N 1
ATOM 1049 C CA . THR B 1 40 ? 6.328 6.441 0.745 1 92 40 THR B CA 1
ATOM 1050 C C . THR B 1 40 ? 5.496 7.359 1.631 1 92 40 THR B C 1
ATOM 1052 O O . THR B 1 40 ? 5.738 8.57 1.684 1 92 40 THR B O 1
ATOM 1055 N N . LEU B 1 41 ? 4.609 6.801 2.367 1 88 41 LEU B N 1
ATOM 1056 C CA . LEU B 1 41 ? 3.68 7.547 3.203 1 88 41 LEU B CA 1
ATOM 1057 C C . LEU B 1 41 ? 4.398 8.164 4.398 1 88 41 LEU B C 1
ATOM 1059 O O . LEU B 1 41 ? 3.928 9.148 4.973 1 88 41 LEU B O 1
ATOM 1063 N N . ASP B 1 42 ? 5.59 7.652 4.672 1 85.19 42 ASP B N 1
ATOM 1064 C CA . ASP B 1 42 ? 6.352 8.109 5.832 1 85.19 42 ASP B CA 1
ATOM 1065 C C . ASP B 1 42 ? 7.367 9.18 5.434 1 85.19 42 ASP B C 1
ATOM 1067 O O . ASP B 1 42 ? 8.031 9.758 6.293 1 85.19 42 ASP B O 1
ATOM 1071 N N . THR B 1 43 ? 7.477 9.352 4.215 1 86.69 43 THR B N 1
ATOM 1072 C CA . THR B 1 43 ? 8.508 10.258 3.723 1 86.69 43 THR B CA 1
ATOM 1073 C C . THR B 1 43 ? 7.902 11.594 3.312 1 86.69 43 THR B C 1
ATOM 1075 O O . THR B 1 43 ? 6.902 11.633 2.588 1 86.69 43 THR B O 1
ATOM 1078 N N . VAL B 1 44 ? 8.531 12.672 3.77 1 82.12 44 VAL B N 1
ATOM 1079 C CA . VAL B 1 44 ? 8.008 14 3.463 1 82.12 44 VAL B CA 1
ATOM 1080 C C . VAL B 1 44 ? 8.844 14.641 2.357 1 82.12 44 VAL B C 1
ATOM 1082 O O . VAL B 1 44 ? 8.406 15.594 1.707 1 82.12 44 VAL B O 1
ATOM 1085 N N . THR B 1 45 ? 10.062 14.148 2.141 1 86.88 45 THR B N 1
ATOM 1086 C CA . THR B 1 45 ? 10.906 14.672 1.072 1 86.88 45 THR B CA 1
ATOM 1087 C C . THR B 1 45 ? 10.344 14.297 -0.295 1 86.88 45 THR B C 1
ATOM 1089 O O . THR B 1 45 ? 10.25 13.109 -0.628 1 86.88 45 THR B O 1
ATOM 1092 N N . PRO B 1 46 ? 10.062 15.281 -1.14 1 90.25 46 PRO B N 1
ATOM 1093 C CA . PRO B 1 46 ? 9.344 15.008 -2.389 1 90.25 46 PRO B CA 1
ATOM 1094 C C . PRO B 1 46 ? 10.109 14.07 -3.314 1 90.25 46 PRO B C 1
ATOM 1096 O O . PRO B 1 46 ? 9.516 13.172 -3.918 1 90.25 46 PRO B O 1
ATOM 1099 N N . GLU B 1 47 ? 11.383 14.25 -3.443 1 93.94 47 GLU B N 1
ATOM 1100 C CA . GLU B 1 47 ? 12.164 13.422 -4.355 1 93.94 47 GLU B CA 1
ATOM 1101 C C . GLU B 1 47 ? 12.211 11.969 -3.875 1 93.94 47 GLU B C 1
ATOM 1103 O O . GLU B 1 47 ? 12.07 11.047 -4.672 1 93.94 47 GLU B O 1
ATOM 1108 N N . LEU B 1 48 ? 12.469 11.805 -2.598 1 93.12 48 LEU B N 1
ATOM 1109 C CA . LEU B 1 48 ? 12.5 10.461 -2.029 1 93.12 48 LEU B CA 1
ATOM 1110 C C . LEU B 1 48 ? 11.125 9.812 -2.084 1 93.12 48 LEU B C 1
ATOM 1112 O O . LEU B 1 48 ? 11.008 8.617 -2.381 1 93.12 48 LEU B O 1
ATOM 1116 N N . ARG B 1 49 ? 10.055 10.57 -1.73 1 93 49 ARG B N 1
ATOM 1117 C CA . ARG B 1 49 ? 8.68 10.086 -1.811 1 93 49 ARG B CA 1
ATOM 1118 C C . ARG B 1 49 ? 8.359 9.578 -3.215 1 93 49 ARG B C 1
ATOM 1120 O O . ARG B 1 49 ? 7.785 8.508 -3.377 1 93 49 ARG B O 1
ATOM 1127 N N . ARG B 1 50 ? 8.742 10.344 -4.215 1 95.38 50 ARG B N 1
ATOM 1128 C CA . ARG B 1 50 ? 8.516 9.961 -5.605 1 95.38 50 ARG B CA 1
ATOM 1129 C C . ARG B 1 50 ? 9.258 8.672 -5.949 1 95.38 50 ARG B C 1
ATOM 1131 O O . ARG B 1 50 ? 8.703 7.781 -6.598 1 95.38 50 ARG B O 1
ATOM 1138 N N . LEU B 1 51 ? 10.5 8.594 -5.547 1 97.25 51 LEU B N 1
ATOM 1139 C CA . LEU B 1 51 ? 11.305 7.41 -5.824 1 97.25 51 LEU B CA 1
ATOM 1140 C C . LEU B 1 51 ? 10.688 6.168 -5.195 1 97.25 51 LEU B C 1
ATOM 1142 O O . LEU B 1 51 ? 10.555 5.133 -5.852 1 97.25 51 LEU B O 1
ATOM 1146 N N . LEU B 1 52 ? 10.305 6.238 -3.912 1 95.31 52 LEU B N 1
ATOM 1147 C CA . LEU B 1 52 ? 9.68 5.125 -3.199 1 95.31 52 LEU B CA 1
ATOM 1148 C C . LEU B 1 52 ? 8.359 4.734 -3.846 1 95.31 52 LEU B C 1
ATOM 1150 O O . LEU B 1 52 ? 8.055 3.547 -3.975 1 95.31 52 LEU B O 1
ATOM 1154 N N . ASN B 1 53 ? 7.555 5.73 -4.289 1 97 53 ASN B N 1
ATOM 1155 C CA . ASN B 1 53 ? 6.305 5.422 -4.98 1 97 53 ASN B CA 1
ATOM 1156 C C . ASN B 1 53 ? 6.559 4.734 -6.316 1 97 53 ASN B C 1
ATOM 1158 O O . ASN B 1 53 ? 5.801 3.848 -6.719 1 97 53 ASN B O 1
ATOM 1162 N N . ASP B 1 54 ? 7.609 5.152 -7.023 1 97.81 54 ASP B N 1
ATOM 1163 C CA . ASP B 1 54 ? 7.977 4.484 -8.266 1 97.81 54 ASP B CA 1
ATOM 1164 C C . ASP B 1 54 ? 8.32 3.016 -8.023 1 97.81 54 ASP B C 1
ATOM 1166 O O . ASP B 1 54 ? 7.93 2.145 -8.805 1 97.81 54 ASP B O 1
ATOM 1170 N N . TYR B 1 55 ? 9.047 2.727 -6.98 1 96.75 55 TYR B N 1
ATOM 1171 C CA . TYR B 1 55 ? 9.344 1.343 -6.621 1 96.75 55 TYR B CA 1
ATOM 1172 C C . TYR B 1 55 ? 8.062 0.582 -6.289 1 96.75 55 TYR B C 1
ATOM 1174 O O . TYR B 1 55 ? 7.898 -0.57 -6.695 1 96.75 55 TYR B O 1
ATOM 1182 N N . THR B 1 56 ? 7.121 1.186 -5.473 1 96.25 56 THR B N 1
ATOM 1183 C CA . THR B 1 56 ? 5.824 0.58 -5.188 1 96.25 56 THR B CA 1
ATOM 1184 C C . THR B 1 56 ? 5.129 0.153 -6.477 1 96.25 56 THR B C 1
ATOM 1186 O O . THR B 1 56 ? 4.73 -1.004 -6.617 1 96.25 56 THR B O 1
ATOM 1189 N N . ASN B 1 57 ? 5.098 1.099 -7.461 1 97.81 57 ASN B N 1
ATOM 1190 C CA . ASN B 1 57 ? 4.406 0.83 -8.719 1 97.81 57 ASN B CA 1
ATOM 1191 C C . ASN B 1 57 ? 5.105 -0.264 -9.516 1 97.81 57 ASN B C 1
ATOM 1193 O O . ASN B 1 57 ? 4.449 -1.086 -10.156 1 97.81 57 ASN B O 1
ATOM 1197 N N . GLN B 1 58 ? 6.426 -0.256 -9.516 1 98 58 GLN B N 1
ATOM 1198 C CA . GLN B 1 58 ? 7.184 -1.284 -10.227 1 98 58 GLN B CA 1
ATOM 1199 C C . GLN B 1 58 ? 6.891 -2.67 -9.656 1 98 58 GLN B C 1
ATOM 1201 O O . GLN B 1 58 ? 6.699 -3.627 -10.406 1 98 58 GLN B O 1
ATOM 1206 N N . VAL B 1 59 ? 6.852 -2.785 -8.344 1 97.31 59 VAL B N 1
ATOM 1207 C CA . VAL B 1 59 ? 6.598 -4.066 -7.691 1 97.31 59 VAL B CA 1
ATOM 1208 C C . VAL B 1 59 ? 5.16 -4.504 -7.961 1 97.31 59 VAL B C 1
ATOM 1210 O O . VAL B 1 59 ? 4.895 -5.688 -8.172 1 97.31 59 VAL B O 1
ATOM 1213 N N . ILE B 1 60 ? 4.145 -3.582 -7.977 1 96.56 60 ILE B N 1
ATOM 1214 C CA . ILE B 1 60 ? 2.758 -3.896 -8.297 1 96.56 60 ILE B CA 1
ATOM 1215 C C . ILE B 1 60 ? 2.672 -4.5 -9.695 1 96.56 60 ILE B C 1
ATOM 1217 O O . ILE B 1 60 ? 1.966 -5.484 -9.914 1 96.56 60 ILE B O 1
ATOM 1221 N N . LEU B 1 61 ? 3.404 -3.885 -10.625 1 96.56 61 LEU B N 1
ATOM 1222 C CA . LEU B 1 61 ? 3.418 -4.395 -11.992 1 96.56 61 LEU B CA 1
ATOM 1223 C C . LEU B 1 61 ? 3.994 -5.809 -12.039 1 96.56 61 LEU B C 1
ATOM 1225 O O . LEU B 1 61 ? 3.467 -6.676 -12.742 1 96.56 61 LEU B O 1
ATOM 1229 N N . GLN B 1 62 ? 5.078 -6.102 -11.281 1 96.38 62 GLN B N 1
ATOM 1230 C CA . GLN B 1 62 ? 5.672 -7.434 -11.188 1 96.38 62 GLN B CA 1
ATOM 1231 C C . GLN B 1 62 ? 4.684 -8.438 -10.609 1 96.38 62 GLN B C 1
ATOM 1233 O O . GLN B 1 62 ? 4.543 -9.547 -11.125 1 96.38 62 GLN B O 1
ATOM 1238 N N . HIS B 1 63 ? 4.012 -8.078 -9.531 1 95.12 63 HIS B N 1
ATOM 1239 C CA . HIS B 1 63 ? 2.992 -8.914 -8.914 1 95.12 63 HIS B CA 1
ATOM 1240 C C . HIS B 1 63 ? 1.884 -9.258 -9.906 1 95.12 63 HIS B C 1
ATOM 1242 O O . HIS B 1 63 ? 1.424 -10.406 -9.961 1 95.12 63 HIS B O 1
ATOM 1248 N N . GLY B 1 64 ? 1.504 -8.234 -10.703 1 93.44 64 GLY B N 1
ATOM 1249 C CA . GLY B 1 64 ? 0.482 -8.469 -11.711 1 93.44 64 GLY B CA 1
ATOM 1250 C C . GLY B 1 64 ? 0.903 -9.469 -12.773 1 93.44 64 GLY B C 1
ATOM 1251 O O . GLY B 1 64 ? 0.13 -10.352 -13.141 1 93.44 64 GLY B O 1
ATOM 1252 N N . ALA B 1 65 ? 2.104 -9.32 -13.242 1 94.75 65 ALA B N 1
ATOM 1253 C CA . ALA B 1 65 ? 2.621 -10.234 -14.25 1 94.75 65 ALA B CA 1
ATOM 1254 C C . ALA B 1 65 ? 2.707 -11.656 -13.703 1 94.75 65 ALA B C 1
ATOM 1256 O O . ALA B 1 65 ? 2.34 -12.617 -14.391 1 94.75 65 ALA B O 1
ATOM 1257 N N . LEU B 1 66 ? 3.152 -11.773 -12.484 1 93.5 66 LEU B N 1
ATOM 1258 C CA . LEU B 1 66 ? 3.254 -13.078 -11.828 1 93.5 66 LEU B CA 1
ATOM 1259 C C . LEU B 1 66 ? 1.873 -13.688 -11.609 1 93.5 66 LEU B C 1
ATOM 1261 O O . LEU B 1 66 ? 1.685 -14.891 -11.797 1 93.5 66 LEU B O 1
ATOM 1265 N N . SER B 1 67 ? 0.925 -12.93 -11.211 1 90.19 67 SER B N 1
ATOM 1266 C CA . SER B 1 67 ? -0.443 -13.383 -10.992 1 90.19 67 SER B CA 1
ATOM 1267 C C . SER B 1 67 ? -1.067 -13.906 -12.289 1 90.19 67 SER B C 1
ATOM 1269 O O . SER B 1 67 ? -1.71 -14.953 -12.289 1 90.19 67 SER B O 1
ATOM 1271 N N . LYS B 1 68 ? -0.858 -13.117 -13.312 1 90.62 68 LYS B N 1
ATOM 1272 C CA . LYS B 1 68 ? -1.36 -13.547 -14.609 1 90.62 68 LYS B CA 1
ATOM 1273 C C . LYS B 1 68 ? -0.773 -14.898 -15.008 1 90.62 68 LYS B C 1
ATOM 1275 O O . LYS B 1 68 ? -1.502 -15.797 -15.438 1 90.62 68 LYS B O 1
ATOM 1280 N N . LEU B 1 69 ? 0.506 -15.023 -14.836 1 92.25 69 LEU B N 1
ATOM 1281 C CA . LEU B 1 69 ? 1.178 -16.281 -15.156 1 92.25 69 LEU B CA 1
ATOM 1282 C C . LEU B 1 69 ? 0.622 -17.422 -14.32 1 92.25 69 LEU B C 1
ATOM 1284 O O . LEU B 1 69 ? 0.351 -18.5 -14.852 1 92.25 69 LEU B O 1
ATOM 1288 N N . ALA B 1 70 ? 0.493 -17.219 -13.039 1 90.56 70 ALA B N 1
ATOM 1289 C CA . ALA B 1 70 ? 0.012 -18.234 -12.117 1 90.56 70 ALA B CA 1
ATOM 1290 C C . ALA B 1 70 ? -1.385 -18.719 -12.5 1 90.56 70 ALA B C 1
ATOM 1292 O O . ALA B 1 70 ? -1.679 -19.906 -12.438 1 90.56 70 ALA B O 1
ATOM 1293 N N . VAL B 1 71 ? -2.277 -17.859 -12.898 1 86.75 71 VAL B N 1
ATOM 1294 C CA . VAL B 1 71 ? -3.637 -18.203 -13.297 1 86.75 71 VAL B CA 1
ATOM 1295 C C . VAL B 1 71 ? -3.605 -18.984 -14.609 1 86.75 71 VAL B C 1
ATOM 1297 O O . VAL B 1 71 ? -4.285 -20 -14.75 1 86.75 71 VAL B O 1
ATOM 1300 N N . GLU B 1 72 ? -2.785 -18.5 -15.547 1 89.88 72 GLU B N 1
ATOM 1301 C CA . GLU B 1 72 ? -2.676 -19.156 -16.844 1 89.88 72 GLU B CA 1
ATOM 1302 C C . GLU B 1 72 ? -2.168 -20.578 -16.719 1 89.88 72 GLU B C 1
ATOM 1304 O O . GLU B 1 72 ? -2.596 -21.469 -17.453 1 89.88 72 GLU B O 1
ATOM 1309 N N . LYS B 1 73 ? -1.388 -20.844 -15.719 1 92.12 73 LYS B N 1
ATOM 1310 C CA . LYS B 1 73 ? -0.784 -22.156 -15.508 1 92.12 73 LYS B CA 1
ATOM 1311 C C . LYS B 1 73 ? -1.615 -23 -14.539 1 92.12 73 LYS B C 1
ATOM 1313 O O . LYS B 1 73 ? -1.256 -24.125 -14.227 1 92.12 73 LYS B O 1
ATOM 1318 N N . ARG B 1 74 ? -2.643 -22.438 -13.969 1 86.69 74 ARG B N 1
ATOM 1319 C CA . ARG B 1 74 ? -3.57 -23.094 -13.055 1 86.69 74 ARG B CA 1
ATOM 1320 C C . ARG B 1 74 ? -2.875 -23.469 -11.75 1 86.69 74 ARG B C 1
ATOM 1322 O O . ARG B 1 74 ? -3.135 -24.531 -11.195 1 86.69 74 ARG B O 1
ATOM 1329 N N . TRP B 1 75 ? -1.854 -22.688 -11.477 1 85.19 75 TRP B N 1
ATOM 1330 C CA . TRP B 1 75 ? -1.216 -22.891 -10.18 1 85.19 75 TRP B CA 1
ATOM 1331 C C . TRP B 1 75 ? -2.092 -22.359 -9.055 1 85.19 75 TRP B C 1
ATOM 1333 O O . TRP B 1 75 ? -1.885 -22.688 -7.887 1 85.19 75 TRP B O 1
ATOM 1343 N N . PHE B 1 76 ? -2.961 -21.531 -9.359 1 69.19 76 PHE B N 1
ATOM 1344 C CA . PHE B 1 76 ? -3.904 -20.938 -8.422 1 69.19 76 PHE B CA 1
ATOM 1345 C C . PHE B 1 76 ? -5.34 -21.141 -8.891 1 69.19 76 PHE B C 1
ATOM 1347 O O . PHE B 1 76 ? -5.609 -21.141 -10.094 1 69.19 76 PHE B O 1
ATOM 1354 N N . SER B 1 77 ? -6.07 -21.828 -7.895 1 61.03 77 SER B N 1
ATOM 1355 C CA . SER B 1 77 ? -7.477 -21.781 -8.281 1 61.03 77 SER B CA 1
ATOM 1356 C C . SER B 1 77 ? -8.031 -20.359 -8.211 1 61.03 77 SER B C 1
ATOM 1358 O O . SER B 1 77 ? -7.727 -19.625 -7.277 1 61.03 77 SER B O 1
ATOM 1360 N N . PRO B 1 78 ? -8.453 -19.938 -9.32 1 52.19 78 PRO B N 1
ATOM 1361 C CA . PRO B 1 78 ? -8.969 -18.578 -9.344 1 52.19 78 PRO B CA 1
ATOM 1362 C C . PRO B 1 78 ? -9.805 -18.234 -8.109 1 52.19 78 PRO B C 1
ATOM 1364 O O . PRO B 1 78 ? -9.891 -17.078 -7.715 1 52.19 78 PRO B O 1
ATOM 1367 N N . TYR B 1 79 ? -10.531 -19.406 -7.715 1 47.12 79 TYR B N 1
ATOM 1368 C CA . TYR B 1 79 ? -11.43 -19.156 -6.594 1 47.12 79 TYR B CA 1
ATOM 1369 C C . TYR B 1 79 ? -10.656 -19.094 -5.281 1 47.12 79 TYR B C 1
ATOM 1371 O O . TYR B 1 79 ? -11.242 -18.828 -4.223 1 47.12 79 TYR B O 1
ATOM 1379 N N . GLU B 1 80 ? -9.516 -19.594 -5.145 1 51.94 80 GLU B N 1
ATOM 1380 C CA . GLU B 1 80 ? -8.734 -19.562 -3.912 1 51.94 80 GLU B CA 1
ATOM 1381 C C . GLU B 1 80 ? -8.344 -18.141 -3.537 1 51.94 80 GLU B C 1
ATO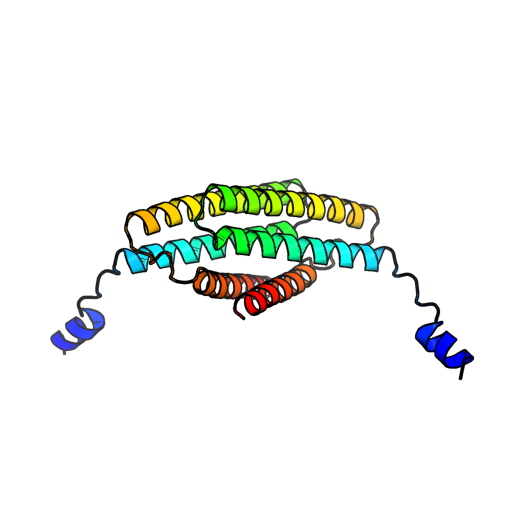M 1383 O O . GLU B 1 80 ? -7.949 -17.344 -4.402 1 51.94 80 GLU B O 1
ATOM 1388 N N . SER B 1 81 ? -8.875 -17.578 -2.412 1 48.97 81 SER B N 1
ATOM 1389 C CA . SER B 1 81 ? -9.172 -16.234 -1.931 1 48.97 81 SER B CA 1
ATOM 1390 C C . SER B 1 81 ? -7.898 -15.398 -1.831 1 48.97 81 SER B C 1
ATOM 1392 O O . SER B 1 81 ? -6.918 -15.82 -1.216 1 48.97 81 SER B O 1
ATOM 1394 N N . PRO B 1 82 ? -7.578 -14.492 -2.73 1 48.94 82 PRO B N 1
ATOM 1395 C CA . PRO B 1 82 ? -6.699 -13.336 -2.533 1 48.94 82 PRO B CA 1
ATOM 1396 C C . PRO B 1 82 ? -6.602 -12.914 -1.069 1 48.94 82 PRO B C 1
ATOM 1398 O O . PRO B 1 82 ? -5.59 -12.336 -0.658 1 48.94 82 PRO B O 1
ATOM 1401 N N . ILE B 1 83 ? -7.543 -13.398 -0.293 1 49.38 83 ILE B N 1
ATOM 1402 C CA . ILE B 1 83 ? -7.613 -13 1.108 1 49.38 83 ILE B CA 1
ATOM 1403 C C . ILE B 1 83 ? -6.406 -13.555 1.864 1 49.38 83 ILE B C 1
ATOM 1405 O O . ILE B 1 83 ? -5.805 -12.859 2.686 1 49.38 83 ILE B O 1
ATOM 1409 N N . LYS B 1 84 ? -6.121 -14.812 1.548 1 52.88 84 LYS B N 1
ATOM 1410 C CA . LYS B 1 84 ? -4.969 -15.352 2.27 1 52.88 84 LYS B CA 1
ATOM 1411 C C . LYS B 1 84 ? -3.695 -14.594 1.907 1 52.88 84 LYS B C 1
ATOM 1413 O O . LYS B 1 84 ? -2.852 -14.336 2.77 1 52.88 84 LYS B O 1
ATOM 1418 N N . GLN B 1 85 ? -3.6 -14.266 0.701 1 54.75 85 GLN B N 1
ATOM 1419 C CA . GLN B 1 85 ? -2.445 -13.492 0.255 1 54.75 85 GLN B CA 1
ATOM 1420 C C . GLN B 1 85 ? -2.383 -12.141 0.959 1 54.75 85 GLN B C 1
ATOM 1422 O O . GLN B 1 85 ? -1.306 -11.695 1.364 1 54.75 85 GLN B O 1
ATOM 1427 N N . LEU B 1 86 ? -3.498 -11.57 1.176 1 52.81 86 LEU B N 1
ATOM 1428 C CA . LEU B 1 86 ? -3.574 -10.266 1.824 1 52.81 86 LEU B CA 1
ATOM 1429 C C . LEU B 1 86 ? -3.219 -10.375 3.303 1 52.81 86 LEU B C 1
ATOM 1431 O O . LEU B 1 86 ? -2.52 -9.516 3.842 1 52.81 86 LEU B O 1
ATOM 1435 N N . GLU B 1 87 ? -3.742 -11.453 3.934 1 55.47 87 GLU B N 1
ATOM 1436 C CA . GLU B 1 87 ? -3.398 -11.688 5.332 1 55.47 87 GLU B CA 1
ATOM 1437 C C . GLU B 1 87 ? -1.886 -11.766 5.523 1 55.47 87 GLU B C 1
ATOM 1439 O O . GLU B 1 87 ? -1.346 -11.195 6.473 1 55.47 87 GLU B O 1
ATOM 1444 N N . THR B 1 88 ? -1.312 -12.375 4.59 1 54.28 88 THR B N 1
ATOM 1445 C CA . THR B 1 88 ? 0.135 -12.523 4.688 1 54.28 88 THR B CA 1
ATOM 1446 C C . THR B 1 88 ? 0.833 -11.195 4.418 1 54.28 88 THR B C 1
ATOM 1448 O O . THR B 1 88 ? 1.794 -10.844 5.102 1 54.28 88 THR B O 1
ATOM 1451 N N . SER B 1 89 ? 0.369 -10.469 3.533 1 54.09 89 SER B N 1
ATOM 1452 C CA . SER B 1 89 ? 0.983 -9.195 3.18 1 54.09 89 SER B CA 1
ATOM 1453 C C . SER B 1 89 ? 0.866 -8.188 4.32 1 54.09 89 SER B C 1
ATOM 1455 O O . SER B 1 89 ? 1.818 -7.465 4.617 1 54.09 89 SER B O 1
ATOM 1457 N N . ILE B 1 90 ? -0.211 -8.219 4.898 1 55.12 90 ILE B N 1
ATOM 1458 C CA . ILE B 1 90 ? -0.429 -7.32 6.023 1 55.12 90 ILE B CA 1
ATOM 1459 C C . ILE B 1 90 ? 0.474 -7.719 7.188 1 55.12 90 ILE B C 1
ATOM 1461 O O . ILE B 1 90 ? 1.087 -6.863 7.832 1 55.12 90 ILE B O 1
ATOM 1465 N N . SER B 1 91 ? 0.462 -8.898 7.41 1 56.78 91 SER B N 1
ATOM 1466 C CA . SER B 1 91 ? 1.345 -9.391 8.461 1 56.78 91 SER B CA 1
ATOM 1467 C C . SER B 1 91 ? 2.795 -9.008 8.195 1 56.78 91 SER B C 1
ATOM 1469 O O . SER B 1 91 ? 3.521 -8.617 9.109 1 56.78 91 SER B O 1
ATOM 1471 N N . ASN B 1 92 ? 3.219 -9.07 6.992 1 51.53 92 ASN B N 1
ATOM 1472 C CA . ASN B 1 92 ? 4.578 -8.688 6.621 1 51.53 92 ASN B CA 1
ATOM 1473 C C . ASN B 1 92 ? 4.793 -7.184 6.738 1 51.53 92 ASN B C 1
ATOM 1475 O O . ASN B 1 92 ? 5.836 -6.738 7.223 1 51.53 92 ASN B O 1
ATOM 1479 N N . ALA B 1 93 ? 3.877 -6.477 6.246 1 52.84 93 ALA B N 1
ATOM 1480 C CA . ALA B 1 93 ? 3.973 -5.023 6.375 1 52.84 93 ALA B CA 1
ATOM 1481 C C . ALA B 1 93 ? 4.043 -4.605 7.84 1 52.84 93 ALA B C 1
ATOM 1483 O O . ALA B 1 93 ? 4.82 -3.717 8.203 1 52.84 93 ALA B O 1
ATOM 1484 N N . GLN B 1 94 ? 3.254 -5.188 8.633 1 55.84 94 GLN B N 1
ATOM 1485 C CA . GLN B 1 94 ? 3.312 -4.965 10.07 1 55.84 94 GLN B CA 1
ATOM 1486 C C . GLN B 1 94 ? 4.703 -5.27 10.617 1 55.84 94 GLN B C 1
ATOM 1488 O O . GLN B 1 94 ? 5.227 -4.523 11.453 1 55.84 94 GLN B O 1
ATOM 1493 N N . SER B 1 95 ? 5.168 -6.266 10.164 1 54.03 95 SER B N 1
ATOM 1494 C CA . SER B 1 95 ? 6.504 -6.652 10.609 1 54.03 95 SER B CA 1
ATOM 1495 C C . SER B 1 95 ? 7.551 -5.633 10.164 1 54.03 95 SER B C 1
ATOM 1497 O O . SER B 1 95 ? 8.484 -5.332 10.906 1 54.03 95 SER B O 1
ATOM 1499 N N . VAL B 1 96 ? 7.453 -5.207 9.094 1 50.16 96 VAL B N 1
ATOM 1500 C CA . VAL B 1 96 ? 8.398 -4.219 8.586 1 50.16 96 VAL B CA 1
ATOM 1501 C C . VAL B 1 96 ? 8.312 -2.941 9.414 1 50.16 96 VAL B C 1
ATOM 1503 O O . VAL B 1 96 ? 9.336 -2.35 9.766 1 50.16 96 VAL B O 1
ATOM 1506 N N . ILE B 1 97 ? 7.199 -2.562 9.711 1 49.75 97 ILE B N 1
ATOM 1507 C CA . ILE B 1 97 ? 6.984 -1.373 10.531 1 49.75 97 ILE B CA 1
ATOM 1508 C C . ILE B 1 97 ? 7.586 -1.584 11.922 1 49.75 97 ILE B C 1
ATOM 1510 O O . ILE B 1 97 ? 8.273 -0.704 12.445 1 49.75 97 ILE B O 1
ATOM 1514 N N . GLU B 1 98 ? 7.293 -2.627 12.461 1 54.47 98 GLU B N 1
ATOM 1515 C CA . GLU B 1 98 ? 7.824 -2.941 13.781 1 54.47 98 GLU B CA 1
ATOM 1516 C C . GLU B 1 98 ? 9.352 -2.957 13.773 1 54.47 98 GLU B C 1
ATOM 1518 O O . GLU B 1 98 ? 9.984 -2.482 14.719 1 54.47 98 GLU B O 1
ATOM 1523 N N . ASN B 1 99 ? 9.891 -3.406 12.75 1 50.97 99 ASN B N 1
ATOM 1524 C CA . ASN B 1 99 ? 11.344 -3.48 12.656 1 50.97 99 ASN B CA 1
ATOM 1525 C C . ASN B 1 99 ? 11.961 -2.107 12.398 1 50.97 99 ASN B C 1
ATOM 1527 O O . ASN B 1 99 ? 13.102 -1.854 12.789 1 50.97 99 ASN B O 1
ATOM 1531 N N . SER B 1 100 ? 11.336 -1.397 11.758 1 44.5 100 SER B N 1
ATOM 1532 C CA . SER B 1 100 ? 11.867 -0.066 11.484 1 44.5 100 SER B CA 1
ATOM 1533 C C . SER B 1 100 ? 11.75 0.839 12.703 1 44.5 100 SER B C 1
ATOM 1535 O O . SER B 1 100 ? 12.5 1.811 12.836 1 44.5 100 SER B O 1
ATOM 1537 N N . ALA B 1 101 ? 10.781 0.667 13.539 1 45.25 101 ALA B N 1
ATOM 1538 C CA . ALA B 1 101 ? 10.602 1.396 14.797 1 45.25 101 ALA B CA 1
ATOM 1539 C C . ALA B 1 101 ? 11.648 0.974 15.828 1 45.25 101 ALA B C 1
ATOM 1541 O O . ALA B 1 101 ? 11.828 1.645 16.844 1 45.25 101 ALA B O 1
ATOM 1542 N N . GLN B 1 102 ? 12.258 -0.045 15.672 1 44.34 102 GLN B N 1
ATOM 1543 C CA . GLN B 1 102 ? 13.344 -0.429 16.562 1 44.34 102 GLN B CA 1
ATOM 1544 C C . GLN B 1 102 ? 14.641 0.279 16.188 1 44.34 102 GLN B C 1
ATOM 1546 O O . GLN B 1 102 ? 15.43 0.658 17.062 1 44.34 102 GLN B O 1
#

Foldseek 3Di:
DVVVCCCVVVVCPPPPDPLRVLLVLLLVLLLLLLQLVVVLVVDPDPVVNVVSVVSSVVSVVVSVVSVVVCVVVVSDDPPPDCVVSVVSSVVSSVVVVVVVVD/DVVVCCCVVVVCPPPPDPLRVLLVLLLVLLLLLLQLVVVLVVDPDPVVNVVSVVSSVVSVVVSVVSVVVCVVVVSDDPVPDVVVSVVSSVVSSVVSVVVVVD

Secondary structure (DSSP, 8-state):
-HHHHHHHTSS------HHHHHHHHHHHHHHHHHHHHHHHHH---HHHHHHHHHHHHHHHHHHHHHHHHHHHTTSS-TTS-HHHHHHHHHHHHHHHHHHHH-/-HHHHHHHTSS------HHHHHHHHHHHHHHHHHHHHHHHHH---HHHHHHHHHHHHHHHHHHHHHHHHHHHTTSS-TTS-HHHHHHHHHHHHHHHHHHHH-

Nearest PDB structures (foldseek):
  1cnt-assembly1_4  TM=6.072E-01  e=1.804E+00  Homo sapiens
  2ib0-assembly1_B  TM=7.347E-01  e=6.394E+00  Mycobacterium tuberculosis
  5m4y-assembly2_C  TM=5.620E-01  e=3.206E+00  Saccharomyces cerevisiae S288C
  1cnt-assembly1_4  TM=6.072E-01  e=1.983E+00  Homo sapiens
  5m4y-assembly2_C  TM=5.307E-01  e=2.499E+00  Saccharomyces cerevisiae S288C

Organism: NCBI:txid1294263

pLDDT: mean 74.34, std 19.68, range [41.72, 98.0]

InterPro domains:
  IPR012851 Spore coat protein CotF-like [PF07875] (17-79)
  IPR012851 Spore coat protein CotF-like [PTHR39183] (5-97)

Radius of gyration: 21.71 Å; Cα contacts (8 Å, |Δi|>4): 193; chains: 2; bounding box: 51×69×50 Å

Sequence (204 aa):
MASILENIFGGNANKPTDETIAYSLLAGAAAAATAYLTATLDTVTPELRRLLNDYTNQVILQHGALSKLAVEKRWFSPYESPIKQLETSISNAQSVIENSAQMASILENIFGGNANKPTDETIAYSLLAGAAAAATAYLTATLDTVTPELRRLLNDYTNQVILQHGALSKLAVEKRWFSPYESPIKQLETSISNAQSVIENSAQ